Protein AF-A0A4R4KD15-F1 (afdb_monomer_lite)

Organism: NCBI:txid2070510

Structure (mmCIF, N/CA/C/O backbone):
data_AF-A0A4R4KD15-F1
#
_entry.id   AF-A0A4R4KD15-F1
#
loop_
_atom_site.group_PDB
_atom_site.id
_atom_site.type_symbol
_atom_site.label_atom_id
_atom_site.label_alt_id
_atom_site.label_comp_id
_atom_site.label_asym_id
_atom_site.label_entity_id
_atom_site.label_seq_id
_atom_site.pdbx_PDB_ins_code
_atom_site.Cartn_x
_atom_site.Cartn_y
_atom_site.Cartn_z
_atom_site.occupancy
_atom_site.B_iso_or_equiv
_atom_site.auth_seq_id
_atom_site.auth_comp_id
_atom_site.auth_asym_id
_atom_site.auth_atom_id
_atom_site.pdbx_PDB_model_num
ATOM 1 N N . MET A 1 1 ? -19.374 -1.678 35.292 1.00 61.84 1 MET A N 1
ATOM 2 C CA . MET A 1 1 ? -19.022 -2.622 36.380 1.00 61.84 1 MET A CA 1
ATOM 3 C C . MET A 1 1 ? -19.236 -4.006 35.803 1.00 61.84 1 MET A C 1
ATOM 5 O O . MET A 1 1 ? -20.326 -4.239 35.297 1.00 61.84 1 MET A O 1
ATOM 9 N N . ASP A 1 2 ? -18.205 -4.845 35.737 1.00 75.88 2 ASP A N 1
ATOM 10 C CA . ASP A 1 2 ? -18.347 -6.199 35.185 1.00 75.88 2 ASP A CA 1
ATOM 11 C C . ASP A 1 2 ? -19.051 -7.142 36.181 1.00 75.88 2 ASP A C 1
ATOM 13 O O . ASP A 1 2 ? -19.274 -6.783 37.342 1.00 75.88 2 ASP A O 1
ATOM 17 N N . ILE A 1 3 ? -19.437 -8.339 35.724 1.00 77.75 3 ILE A N 1
ATOM 18 C CA . ILE A 1 3 ? -20.149 -9.330 36.550 1.00 77.75 3 ILE A CA 1
ATOM 19 C C . ILE A 1 3 ? -19.329 -9.703 37.799 1.00 77.75 3 ILE A C 1
ATOM 21 O O . ILE A 1 3 ? -19.894 -9.827 38.881 1.00 77.75 3 ILE A O 1
ATOM 25 N N . SER A 1 4 ? -17.999 -9.788 37.680 1.00 79.94 4 SER A N 1
ATOM 26 C CA . SER A 1 4 ? -17.086 -10.104 38.790 1.00 79.94 4 SER A CA 1
ATOM 27 C C . SER A 1 4 ? -17.098 -9.027 39.884 1.00 79.94 4 SER A C 1
ATOM 29 O O . SER A 1 4 ? -17.210 -9.322 41.076 1.00 79.94 4 SER A O 1
ATOM 31 N N . ALA A 1 5 ? -17.055 -7.753 39.495 1.00 84.12 5 ALA A N 1
ATOM 32 C CA . ALA A 1 5 ? -17.139 -6.622 40.406 1.00 84.12 5 ALA A CA 1
ATOM 33 C C . ALA A 1 5 ? -18.526 -6.513 41.057 1.00 84.12 5 ALA A C 1
ATOM 35 O O . ALA A 1 5 ? -18.615 -6.159 42.236 1.00 84.12 5 ALA A O 1
ATOM 36 N N . ILE A 1 6 ? -19.596 -6.851 40.325 1.00 85.69 6 ILE A N 1
ATOM 37 C CA . ILE A 1 6 ? -20.951 -6.949 40.883 1.00 85.69 6 ILE A CA 1
ATOM 38 C C . ILE A 1 6 ? -21.014 -8.068 41.931 1.00 85.69 6 ILE A C 1
ATOM 40 O O . ILE A 1 6 ? -21.470 -7.817 43.044 1.00 85.69 6 ILE A O 1
ATOM 44 N N . ASP A 1 7 ? -20.482 -9.254 41.634 1.00 87.06 7 ASP A N 1
ATOM 45 C CA . ASP A 1 7 ? -20.463 -10.396 42.557 1.00 87.06 7 ASP A CA 1
ATOM 46 C C . ASP A 1 7 ? -19.663 -10.109 43.827 1.00 87.06 7 ASP A C 1
ATOM 48 O O . ASP A 1 7 ? -20.121 -10.384 44.942 1.00 87.06 7 ASP A O 1
ATOM 52 N N . LYS A 1 8 ? -18.501 -9.465 43.684 1.00 91.69 8 LYS A N 1
ATOM 53 C CA . LYS A 1 8 ? -17.707 -9.007 44.826 1.00 91.69 8 LYS A CA 1
ATOM 54 C C . LYS A 1 8 ? -18.501 -8.034 45.699 1.00 91.69 8 LYS A C 1
ATOM 56 O O . LYS A 1 8 ? -18.527 -8.179 46.921 1.00 91.69 8 LYS A O 1
ATOM 61 N N . LYS A 1 9 ? -19.191 -7.069 45.087 1.00 91.19 9 LYS A N 1
ATOM 62 C CA . LYS A 1 9 ? -19.973 -6.062 45.813 1.00 91.19 9 LYS A CA 1
ATOM 63 C C . LYS A 1 9 ? -21.214 -6.658 46.483 1.00 91.19 9 LYS A C 1
ATOM 65 O O . LYS A 1 9 ? -21.513 -6.294 47.620 1.00 91.19 9 LYS A O 1
ATOM 70 N N . ILE A 1 10 ? -21.891 -7.611 45.838 1.00 90.69 10 ILE A N 1
ATOM 71 C CA . ILE A 1 10 ? -22.988 -8.386 46.438 1.00 90.69 10 ILE A CA 1
ATOM 72 C C . ILE A 1 10 ? -22.478 -9.165 47.657 1.00 90.69 10 ILE A C 1
ATOM 74 O O . ILE A 1 10 ? -23.096 -9.093 48.719 1.00 90.69 10 ILE A O 1
ATOM 78 N N . SER A 1 11 ? -21.331 -9.844 47.556 1.00 91.31 11 SER A N 1
ATOM 79 C CA . SER A 1 11 ? -20.705 -10.571 48.673 1.00 91.31 11 SER A CA 1
ATOM 80 C C . SER A 1 11 ? -20.374 -9.653 49.860 1.00 91.31 11 SER A C 1
ATOM 82 O O . SER A 1 11 ? -20.737 -9.941 51.007 1.00 91.31 11 SER A O 1
ATOM 84 N N . GLU A 1 12 ? -19.769 -8.492 49.597 1.00 92.31 12 GLU A N 1
ATOM 85 C CA . GLU A 1 12 ? -19.457 -7.490 50.623 1.00 92.31 12 GLU A CA 1
ATOM 86 C C . GLU A 1 12 ? -20.720 -6.964 51.324 1.00 92.31 12 GLU A C 1
ATOM 88 O O . GLU A 1 12 ? -20.765 -6.876 52.556 1.00 92.31 12 GLU A O 1
ATOM 93 N N . LEU A 1 13 ? -21.765 -6.631 50.561 1.00 90.81 13 LEU A N 1
ATOM 94 C CA . LEU A 1 13 ? -23.037 -6.150 51.103 1.00 90.81 13 LEU A CA 1
ATOM 95 C C . LEU A 1 13 ? -23.789 -7.247 51.864 1.00 90.81 13 LEU A C 1
ATOM 97 O O . LEU A 1 13 ? -24.356 -6.967 52.917 1.00 90.81 13 LEU A O 1
ATOM 101 N N . THR A 1 14 ? -23.727 -8.495 51.400 1.00 89.88 14 THR A N 1
ATOM 102 C CA . THR A 1 14 ? -24.317 -9.661 52.080 1.00 89.88 14 THR A CA 1
ATOM 103 C C . THR A 1 14 ? -23.624 -9.917 53.417 1.00 89.88 14 THR A C 1
ATOM 105 O O . THR A 1 14 ? -24.277 -10.142 54.438 1.00 89.88 14 THR A O 1
ATOM 108 N N . THR A 1 15 ? -22.295 -9.792 53.453 1.00 90.62 15 THR A N 1
ATOM 109 C CA . THR A 1 15 ? -21.506 -9.888 54.689 1.00 90.62 15 THR A CA 1
ATOM 110 C C . THR A 1 15 ? -21.893 -8.779 55.667 1.00 90.62 15 THR A C 1
ATOM 112 O O . THR A 1 15 ? -22.138 -9.042 56.846 1.00 90.62 15 THR A O 1
ATOM 115 N N . LYS A 1 16 ? -22.035 -7.538 55.180 1.00 88.31 16 LYS A N 1
ATOM 116 C CA . LYS A 1 16 ? -22.504 -6.407 55.995 1.00 88.31 16 LYS A CA 1
ATOM 117 C C . LYS A 1 16 ? -23.931 -6.615 56.499 1.00 88.31 16 LYS A C 1
ATOM 119 O O . LYS A 1 16 ? -24.169 -6.344 57.672 1.00 88.31 16 LYS A O 1
ATOM 124 N N . LEU A 1 17 ? -24.840 -7.144 55.677 1.00 88.50 17 LEU A N 1
ATOM 125 C CA . LEU A 1 17 ? -26.241 -7.440 56.012 1.00 88.50 17 LEU A CA 1
ATOM 126 C C . LEU A 1 17 ? -26.399 -8.544 57.075 1.00 88.50 17 LEU A C 1
ATOM 128 O O . LEU A 1 17 ? -27.363 -8.531 57.848 1.00 88.50 17 LEU A O 1
ATOM 132 N N . ASN A 1 18 ? -25.433 -9.458 57.153 1.00 85.12 18 ASN A N 1
ATOM 133 C CA . ASN A 1 18 ? -25.409 -10.543 58.136 1.00 85.12 18 ASN A CA 1
ATOM 134 C C . ASN A 1 18 ? -24.534 -10.239 59.362 1.00 85.12 18 ASN A C 1
ATOM 136 O O . ASN A 1 18 ? -24.532 -11.003 60.330 1.00 85.12 18 ASN A O 1
ATOM 140 N N . SER A 1 19 ? -23.814 -9.114 59.358 1.00 84.75 19 SER A N 1
ATOM 141 C CA . SER A 1 19 ? -22.953 -8.715 60.468 1.00 84.75 19 SER A CA 1
ATOM 142 C C . SER A 1 19 ? -23.754 -8.361 61.728 1.00 84.75 19 SER A C 1
ATOM 144 O O . SER A 1 19 ? -24.897 -7.894 61.683 1.00 84.75 19 SER A O 1
ATOM 146 N N . LYS A 1 20 ? -23.147 -8.579 62.896 1.00 81.12 20 LYS A N 1
ATOM 147 C CA . LYS A 1 20 ? -23.683 -8.100 64.175 1.00 81.12 20 LYS A CA 1
ATOM 148 C C . LYS A 1 20 ? -22.945 -6.829 64.576 1.00 81.12 20 LYS A C 1
ATOM 150 O O . LYS A 1 20 ? -21.727 -6.757 64.456 1.00 81.12 20 LYS A O 1
ATOM 155 N N . VAL A 1 21 ? -23.685 -5.850 65.083 1.00 79.50 21 VAL A N 1
ATOM 156 C CA . VAL A 1 21 ? -23.146 -4.558 65.514 1.00 79.50 21 VAL A CA 1
ATOM 157 C C . VAL A 1 21 ? -23.153 -4.502 67.041 1.00 79.50 21 VAL A C 1
ATOM 159 O O . VAL A 1 21 ? -24.170 -4.859 67.652 1.00 79.50 21 VAL A O 1
ATOM 162 N N . PRO A 1 22 ? -22.060 -4.064 67.683 1.00 72.62 22 PRO A N 1
ATOM 163 C CA . PRO A 1 22 ? -22.043 -3.848 69.121 1.00 72.62 22 PRO A CA 1
ATOM 164 C C . PRO A 1 22 ? -23.096 -2.803 69.513 1.00 72.62 22 PRO A C 1
ATOM 166 O O . PRO A 1 22 ? -23.126 -1.690 68.996 1.00 72.62 22 PRO A O 1
ATOM 169 N N . LYS A 1 23 ? -23.985 -3.174 70.435 1.00 72.69 23 LYS A N 1
ATOM 170 C CA . LYS A 1 23 ? -24.963 -2.287 71.068 1.00 72.69 23 LYS A CA 1
ATOM 171 C C . LYS A 1 23 ? -24.638 -2.191 72.550 1.00 72.69 23 LYS A C 1
ATOM 173 O O . LYS A 1 23 ? -24.575 -3.212 73.238 1.00 72.69 23 LYS A O 1
ATOM 178 N N . MET A 1 24 ? -24.466 -0.972 73.049 1.00 66.62 24 MET A N 1
ATOM 179 C CA . MET A 1 24 ? -24.374 -0.730 74.486 1.00 66.62 24 MET A CA 1
ATOM 180 C C . MET A 1 24 ? -25.756 -0.877 75.126 1.00 66.62 24 MET A C 1
ATOM 182 O O . MET A 1 24 ? -26.726 -0.246 74.706 1.00 66.62 24 MET A O 1
ATOM 186 N N . LYS A 1 25 ? -25.849 -1.723 76.153 1.00 64.75 25 LYS A N 1
ATOM 187 C CA . LYS A 1 25 ? -27.007 -1.806 77.048 1.00 64.75 25 LYS A CA 1
ATOM 188 C C . LYS A 1 25 ? -26.498 -1.944 78.475 1.00 64.75 25 LYS A C 1
ATOM 190 O O . LYS A 1 25 ? -25.885 -2.965 78.770 1.00 64.75 25 LYS A O 1
ATOM 195 N N . LYS A 1 26 ? -26.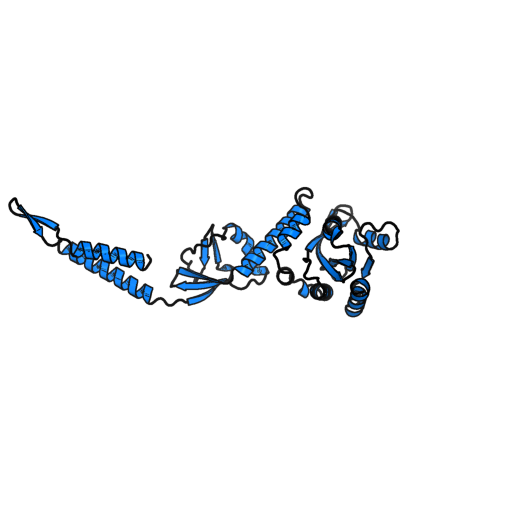816 -0.971 79.342 1.00 59.12 26 LYS A N 1
ATOM 196 C CA . LYS A 1 26 ? -26.545 -1.014 80.794 1.00 59.12 26 LYS A CA 1
ATOM 197 C C . LYS A 1 26 ? -25.129 -1.542 81.093 1.00 59.12 26 LYS A C 1
ATOM 199 O O . LYS A 1 26 ? -24.975 -2.653 81.593 1.00 59.12 26 LYS A O 1
ATOM 204 N N . ASP A 1 27 ? -24.123 -0.797 80.638 1.00 66.44 27 ASP A N 1
ATOM 205 C CA . ASP A 1 27 ? -22.693 -1.044 80.894 1.00 66.44 27 ASP A CA 1
ATOM 206 C C . ASP A 1 27 ? -22.103 -2.354 80.339 1.00 66.44 27 ASP A C 1
ATOM 208 O O . ASP A 1 27 ? -20.975 -2.724 80.657 1.00 66.44 27 ASP A O 1
ATOM 212 N N . LYS A 1 28 ? -22.824 -3.056 79.450 1.00 62.12 28 LYS A N 1
ATOM 213 C CA . LYS A 1 28 ? -22.316 -4.225 78.712 1.00 62.12 28 LYS A CA 1
ATOM 214 C C . LYS A 1 28 ? -22.511 -4.059 77.204 1.00 62.12 28 LYS A C 1
ATOM 216 O O . LYS A 1 28 ? -23.587 -3.677 76.734 1.00 62.12 28 LYS A O 1
ATOM 221 N N . VAL A 1 29 ? -21.476 -4.391 76.429 1.00 71.25 29 VAL A N 1
ATOM 222 C CA . VAL A 1 29 ? -21.555 -4.467 74.963 1.00 71.25 29 VAL A CA 1
ATOM 223 C C . VAL A 1 29 ? -22.188 -5.803 74.582 1.00 71.25 29 VAL A C 1
ATOM 225 O O . VAL A 1 29 ? -21.653 -6.865 74.891 1.00 71.25 29 VAL A O 1
ATOM 228 N N . LYS A 1 30 ? -23.342 -5.766 73.910 1.00 73.75 30 LYS A N 1
ATOM 229 C CA . LYS A 1 30 ? -23.970 -6.954 73.319 1.00 73.75 30 LYS A CA 1
ATOM 230 C C . LYS A 1 30 ? -23.977 -6.837 71.805 1.00 73.75 30 LYS A C 1
ATOM 232 O O . LYS A 1 30 ? -24.359 -5.806 71.261 1.00 73.75 30 LYS A O 1
ATOM 237 N N . MET A 1 31 ? -23.621 -7.917 71.122 1.00 76.00 31 MET A N 1
ATOM 238 C CA . MET A 1 31 ? -23.712 -7.994 69.665 1.00 76.00 31 MET A CA 1
ATOM 239 C C . MET A 1 31 ? -25.183 -8.090 69.252 1.00 76.00 31 MET A C 1
ATOM 241 O O . MET A 1 31 ? -25.831 -9.119 69.441 1.00 76.00 31 MET A O 1
ATOM 245 N N . GLY A 1 32 ? -25.726 -6.991 68.735 1.00 74.12 32 GLY A N 1
ATOM 246 C CA . GLY A 1 32 ? -27.097 -6.894 68.251 1.00 74.12 32 GLY A CA 1
ATOM 247 C C . GLY A 1 32 ? -27.166 -6.932 66.729 1.00 74.12 32 GLY A C 1
ATOM 248 O O . GLY A 1 32 ? -26.172 -6.749 66.035 1.00 74.12 32 GLY A O 1
ATOM 249 N N . SER A 1 33 ? -28.363 -7.135 66.187 1.00 77.12 33 SER A N 1
ATOM 250 C CA . SER A 1 33 ? -28.581 -6.974 64.750 1.00 77.12 33 SER A CA 1
ATOM 251 C C . SER A 1 33 ? -28.333 -5.526 64.317 1.00 77.12 33 SER A C 1
ATOM 253 O O . SER A 1 33 ? -28.645 -4.585 65.060 1.00 77.12 33 SER A O 1
ATOM 255 N N . ILE A 1 34 ? -27.841 -5.355 63.093 1.00 84.69 34 ILE A N 1
ATOM 256 C CA . ILE A 1 34 ? -27.765 -4.058 62.403 1.00 84.69 34 ILE A CA 1
ATOM 257 C C . ILE A 1 34 ? -29.117 -3.319 62.453 1.00 84.69 34 ILE A C 1
ATOM 259 O O . ILE A 1 34 ? -30.172 -3.970 62.486 1.00 84.69 34 ILE A O 1
ATOM 263 N N . PRO A 1 35 ? -29.105 -1.973 62.465 1.00 84.88 35 PRO A N 1
ATOM 264 C CA . PRO A 1 35 ? -30.305 -1.150 62.373 1.00 84.88 35 PRO A CA 1
ATOM 265 C C . PRO A 1 35 ? -31.189 -1.506 61.173 1.00 84.88 35 PRO A C 1
ATOM 267 O O . PRO A 1 35 ? -30.698 -1.824 60.091 1.00 84.88 35 PRO A O 1
ATOM 270 N N . VAL A 1 36 ? -32.507 -1.405 61.362 1.00 83.69 36 VAL A N 1
ATOM 271 C CA . VAL A 1 36 ? -33.519 -1.786 60.359 1.00 83.69 36 VAL A CA 1
ATOM 272 C C . VAL A 1 36 ? -33.359 -1.005 59.051 1.00 83.69 36 VAL A C 1
ATOM 274 O O . VAL A 1 36 ? -33.459 -1.593 57.980 1.00 83.69 36 VAL A O 1
ATOM 277 N N . HIS A 1 37 ? -33.037 0.291 59.122 1.00 84.00 37 HIS A N 1
ATOM 278 C CA . HIS A 1 37 ? -32.822 1.122 57.933 1.00 84.00 37 HIS A CA 1
ATOM 279 C C . HIS A 1 37 ? -31.600 0.675 57.112 1.00 84.00 37 HIS A C 1
ATOM 281 O O . HIS A 1 37 ? -31.673 0.647 55.889 1.00 84.00 37 HIS A O 1
ATOM 287 N N . LEU A 1 38 ? -30.509 0.247 57.765 1.00 86.06 38 LEU A N 1
ATOM 288 C CA . LEU A 1 38 ? -29.328 -0.294 57.079 1.00 86.06 38 LEU A CA 1
ATOM 289 C C . LEU A 1 38 ? -29.600 -1.674 56.482 1.00 86.06 38 LEU A C 1
ATOM 291 O O . LEU A 1 38 ? -29.145 -1.955 55.380 1.00 86.06 38 LEU A O 1
ATOM 295 N N . LYS A 1 39 ? -30.380 -2.520 57.171 1.00 86.62 39 LYS A N 1
ATOM 296 C CA . LYS A 1 39 ? -30.845 -3.792 56.597 1.00 86.62 39 LYS A CA 1
ATOM 297 C C . LYS A 1 39 ? -31.649 -3.571 55.319 1.00 86.62 39 LYS A C 1
ATOM 299 O O . LYS A 1 39 ? -31.393 -4.246 54.329 1.00 86.62 39 LYS A O 1
ATOM 304 N N . LYS A 1 40 ? -32.593 -2.624 55.350 1.00 89.38 40 LYS A N 1
ATOM 305 C CA . LYS A 1 40 ? -33.408 -2.257 54.188 1.00 89.38 40 LYS A CA 1
ATOM 306 C C . LYS A 1 40 ? -32.531 -1.741 53.043 1.00 89.38 40 LYS A C 1
ATOM 308 O O . LYS A 1 40 ? -32.624 -2.271 51.945 1.00 89.38 40 LYS A O 1
ATOM 313 N N . TYR A 1 41 ? -31.618 -0.813 53.332 1.00 92.12 41 TYR A N 1
ATOM 314 C CA . TYR A 1 41 ? -30.671 -0.280 52.349 1.00 92.12 41 TYR A CA 1
ATOM 315 C C . TYR A 1 41 ? -29.814 -1.373 51.691 1.00 92.12 41 TYR A C 1
ATOM 317 O O . TYR A 1 41 ? -29.745 -1.447 50.469 1.00 92.12 41 TYR A O 1
ATOM 325 N N . TYR A 1 42 ? -29.182 -2.254 52.478 1.00 89.88 42 TYR A N 1
ATOM 326 C CA . TYR A 1 42 ? -28.344 -3.319 51.919 1.00 89.88 42 TYR A CA 1
ATOM 327 C C . TYR A 1 42 ? -29.152 -4.316 51.083 1.00 89.88 42 TYR A C 1
ATOM 329 O O . TYR A 1 42 ? -28.673 -4.736 50.036 1.00 89.88 42 TYR A O 1
ATOM 337 N N . ALA A 1 43 ? -30.369 -4.670 51.508 1.00 88.75 43 ALA A N 1
ATOM 338 C CA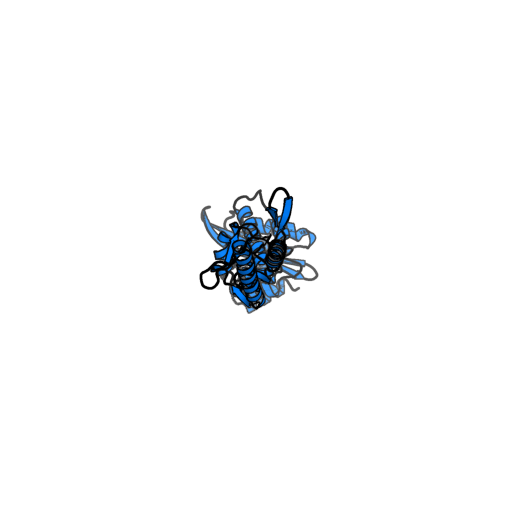 . ALA A 1 43 ? -31.240 -5.560 50.743 1.00 88.75 43 ALA A CA 1
ATOM 339 C C . ALA A 1 43 ? -31.686 -4.936 49.408 1.00 88.75 43 ALA A C 1
ATOM 341 O O . ALA A 1 43 ? -31.650 -5.606 48.379 1.00 88.75 43 ALA A O 1
ATOM 342 N N . GLU A 1 44 ? -32.057 -3.652 49.407 1.00 92.19 44 GLU A N 1
ATOM 343 C CA . GLU A 1 44 ? -32.436 -2.919 48.192 1.00 92.19 44 GLU A CA 1
ATOM 344 C C . GLU A 1 44 ? -31.257 -2.783 47.216 1.00 92.19 44 GLU A C 1
ATOM 346 O O . GLU A 1 44 ? -31.419 -2.999 46.014 1.00 92.19 44 GLU A O 1
ATOM 351 N N . GLU A 1 45 ? -30.056 -2.490 47.722 1.00 92.50 45 GLU A N 1
ATOM 352 C CA . GLU A 1 45 ? -28.858 -2.362 46.887 1.00 92.50 45 GLU A CA 1
ATOM 353 C C . GLU A 1 45 ? -28.407 -3.718 46.314 1.00 92.50 45 GLU A C 1
ATOM 355 O O . GLU A 1 45 ? -28.021 -3.785 45.147 1.00 92.50 45 GLU A O 1
ATOM 360 N N . ILE A 1 46 ? -28.511 -4.814 47.081 1.00 90.75 46 ILE A N 1
ATOM 361 C CA . ILE A 1 46 ? -28.264 -6.176 46.572 1.00 90.75 46 ILE A CA 1
ATOM 362 C C . ILE A 1 46 ? -29.259 -6.516 45.459 1.00 90.75 46 ILE A C 1
ATOM 364 O O . ILE A 1 46 ? -28.829 -6.909 44.379 1.00 90.75 46 ILE A O 1
ATOM 368 N N . ALA A 1 47 ? -30.562 -6.294 45.663 1.00 90.62 47 ALA A N 1
ATOM 369 C CA . ALA A 1 47 ? -31.581 -6.580 44.648 1.00 90.62 47 ALA A CA 1
ATOM 370 C C . ALA A 1 47 ? -31.363 -5.771 43.354 1.00 90.62 47 ALA A C 1
ATOM 372 O O . ALA A 1 47 ? -31.562 -6.273 42.245 1.00 90.62 47 ALA A O 1
ATOM 373 N N . LYS A 1 48 ? -30.909 -4.517 43.474 1.00 92.06 48 LYS A N 1
ATOM 374 C CA . LYS A 1 48 ? -30.535 -3.677 42.328 1.00 92.06 48 LYS A CA 1
ATOM 375 C C . LYS A 1 48 ? -29.331 -4.247 41.571 1.00 92.06 48 LYS A C 1
ATOM 377 O O . LYS A 1 48 ? -29.361 -4.295 40.341 1.00 92.06 48 LYS A O 1
ATOM 382 N N . LEU A 1 49 ? -28.299 -4.689 42.291 1.00 90.56 49 LEU A N 1
ATOM 383 C CA . LEU A 1 49 ? -27.105 -5.313 41.714 1.00 90.56 49 LEU A CA 1
ATOM 384 C C . LEU A 1 49 ? -27.415 -6.671 41.069 1.00 90.56 49 LEU A C 1
ATOM 386 O O . LEU A 1 49 ? -26.913 -6.943 39.983 1.00 90.56 49 LEU A O 1
ATOM 390 N N . GLU A 1 50 ? -28.279 -7.490 41.672 1.00 88.88 50 GLU A N 1
ATOM 391 C CA . GLU A 1 50 ? -28.749 -8.756 41.094 1.00 88.88 50 GLU A CA 1
ATOM 392 C C . GLU A 1 50 ? -29.531 -8.522 39.801 1.00 88.88 50 GLU A C 1
ATOM 394 O O . GLU A 1 50 ? -29.236 -9.148 38.787 1.00 88.88 50 GLU A O 1
ATOM 399 N N . LYS A 1 51 ? -30.451 -7.549 39.783 1.00 87.62 51 LYS A N 1
ATOM 400 C CA . LYS A 1 51 ? -31.176 -7.173 38.561 1.00 87.62 51 LYS A CA 1
ATOM 401 C C . LYS A 1 51 ? -30.225 -6.696 37.459 1.00 87.62 51 LYS A C 1
ATOM 403 O O . LYS A 1 51 ? -30.407 -7.040 36.292 1.00 87.62 51 LYS A O 1
ATOM 408 N N . GLN A 1 52 ? -29.197 -5.930 37.824 1.00 84.00 52 GLN A N 1
ATOM 409 C CA . GLN A 1 52 ? -28.156 -5.496 36.895 1.00 84.00 52 GLN A CA 1
ATOM 410 C C . GLN A 1 52 ? -27.316 -6.679 36.385 1.00 84.00 52 GLN A C 1
ATOM 412 O O . GLN A 1 52 ? -27.011 -6.731 35.197 1.00 84.00 52 GLN A O 1
ATOM 417 N N . LYS A 1 53 ? -26.988 -7.648 37.248 1.00 83.69 53 LYS A N 1
ATOM 418 C CA . LYS A 1 53 ? -26.293 -8.886 36.873 1.00 83.69 53 LYS A CA 1
ATOM 419 C C . LYS A 1 53 ? -27.118 -9.712 35.889 1.00 83.69 53 LYS A C 1
ATOM 421 O O . LYS A 1 53 ? -26.590 -10.079 34.847 1.00 83.69 53 LYS A O 1
ATOM 426 N N . THR A 1 54 ? -28.398 -9.951 36.174 1.00 82.31 54 THR A N 1
ATOM 427 C CA . THR A 1 54 ? -29.297 -10.699 35.282 1.00 82.31 54 THR A CA 1
ATOM 428 C C . THR A 1 54 ? -29.423 -10.018 33.922 1.00 82.31 54 THR A C 1
ATOM 430 O O . THR A 1 54 ? -29.329 -10.691 32.903 1.00 82.31 54 THR A O 1
ATOM 433 N N . TYR A 1 55 ? -29.553 -8.687 33.892 1.00 80.19 55 TYR A N 1
ATOM 434 C CA . TYR A 1 55 ? -29.559 -7.924 32.642 1.00 80.19 55 TYR A CA 1
ATOM 435 C C . TYR A 1 55 ? -28.263 -8.124 31.842 1.00 80.19 55 TYR A C 1
ATOM 437 O O . TYR A 1 55 ? -28.320 -8.449 30.661 1.00 80.19 55 TYR A O 1
ATOM 445 N N . LEU A 1 56 ? -27.097 -8.000 32.486 1.00 73.00 56 LEU A N 1
ATOM 446 C CA . LEU A 1 56 ? -25.803 -8.214 31.829 1.00 73.00 56 LEU A CA 1
ATOM 447 C C . LEU A 1 56 ? -25.620 -9.658 31.342 1.00 73.00 56 LEU A C 1
ATOM 449 O O . LEU A 1 56 ? -25.012 -9.865 30.301 1.00 73.00 56 LEU A O 1
ATOM 453 N N . GLN A 1 57 ? -26.149 -10.641 32.073 1.00 74.25 57 GLN A N 1
ATOM 454 C CA . GLN A 1 57 ? -26.133 -12.054 31.682 1.00 74.25 57 GLN A CA 1
ATOM 455 C C . GLN A 1 57 ? -27.096 -12.367 30.531 1.00 74.25 57 GLN A C 1
ATOM 457 O O . GLN A 1 57 ? -26.876 -13.336 29.816 1.00 74.25 57 GLN A O 1
ATOM 462 N N . SER A 1 58 ? -28.150 -11.565 30.357 1.00 74.19 58 SER A N 1
ATOM 463 C CA . SER A 1 58 ? -29.084 -11.677 29.231 1.00 74.19 58 SER A CA 1
ATOM 464 C C . SER A 1 58 ? -28.639 -10.928 27.974 1.00 74.19 58 SER A C 1
ATOM 466 O O . SER A 1 58 ? -29.327 -11.008 26.961 1.00 74.19 58 SER A O 1
ATOM 468 N N . LEU A 1 59 ? -27.536 -10.171 28.027 1.00 76.44 59 LEU A N 1
ATOM 469 C CA . LEU A 1 59 ? -26.997 -9.528 26.833 1.00 76.44 59 LEU A CA 1
ATOM 470 C C . LEU A 1 59 ? -26.396 -10.602 25.927 1.00 76.44 59 LEU A C 1
ATOM 472 O O . LEU A 1 59 ? -25.389 -11.217 26.271 1.00 76.44 59 LEU A O 1
ATOM 476 N N . GLU A 1 60 ? -27.017 -10.804 24.772 1.00 78.88 60 GLU A N 1
ATOM 477 C CA . GLU A 1 60 ? -26.446 -11.613 23.703 1.00 78.88 60 GLU A CA 1
ATOM 478 C C . GLU A 1 60 ? -25.298 -10.855 23.033 1.00 78.88 60 GLU A C 1
ATOM 480 O O . GLU A 1 60 ? -25.323 -9.626 22.904 1.00 78.88 60 GLU A O 1
ATOM 485 N N . GLU A 1 61 ? -24.271 -11.599 22.631 1.00 85.38 61 GLU A N 1
ATOM 486 C CA . GLU A 1 61 ? -23.187 -11.044 21.837 1.00 85.38 61 GLU A CA 1
ATOM 487 C C . GLU A 1 61 ? -23.701 -10.772 20.422 1.00 85.38 61 GLU A C 1
ATOM 489 O O . GLU A 1 61 ? -24.178 -11.670 19.729 1.00 85.38 61 GLU A O 1
ATOM 494 N N . VAL A 1 62 ? -23.629 -9.511 20.007 1.00 87.75 62 VAL A N 1
ATOM 495 C CA . VAL A 1 62 ? -24.065 -9.076 18.681 1.00 87.75 62 VAL A CA 1
ATOM 496 C C . VAL A 1 62 ? -22.835 -8.830 17.825 1.00 87.75 62 VAL A C 1
ATOM 498 O O . VAL A 1 62 ? -21.984 -8.010 18.172 1.00 87.75 62 VAL A O 1
ATOM 501 N N . HIS A 1 63 ? -22.766 -9.511 16.686 1.00 90.31 63 HIS A N 1
ATOM 502 C CA . HIS A 1 63 ? -21.761 -9.254 15.661 1.00 90.31 63 HIS A CA 1
ATOM 503 C C . HIS A 1 63 ? -22.287 -8.205 14.684 1.00 90.31 63 HIS A C 1
ATOM 505 O O . HIS A 1 63 ? -23.385 -8.342 14.144 1.00 90.31 63 HIS A O 1
ATOM 511 N N . THR A 1 64 ? -21.509 -7.152 14.457 1.00 91.12 64 THR A N 1
ATOM 512 C CA . THR A 1 64 ? -21.865 -6.083 13.522 1.00 91.12 64 THR A CA 1
ATOM 513 C C . THR A 1 64 ? -20.628 -5.544 12.819 1.00 91.12 64 THR A C 1
ATOM 515 O O . THR A 1 64 ? -19.506 -5.658 13.305 1.00 91.12 64 THR A O 1
ATOM 518 N N . THR A 1 65 ? -20.843 -4.912 11.674 1.00 92.94 65 THR A N 1
ATOM 519 C CA . THR A 1 65 ? -19.813 -4.190 10.930 1.00 92.94 65 THR A CA 1
ATOM 520 C C . THR A 1 65 ? -19.981 -2.688 11.129 1.00 92.94 65 THR A C 1
ATOM 522 O O . THR A 1 65 ? -21.104 -2.184 11.077 1.00 92.94 65 THR A O 1
ATOM 525 N N . ILE A 1 66 ? -18.882 -1.967 11.337 1.00 92.12 66 ILE A N 1
ATOM 526 C CA . ILE A 1 66 ? -18.857 -0.525 11.587 1.00 92.12 66 ILE A CA 1
ATOM 527 C C . ILE A 1 66 ? -18.064 0.162 10.481 1.00 92.12 66 ILE A C 1
ATOM 529 O O . ILE A 1 66 ? -16.892 -0.133 10.259 1.00 92.12 66 ILE A O 1
ATOM 533 N N . ASP A 1 67 ? -18.696 1.114 9.801 1.00 91.25 67 ASP A N 1
ATOM 534 C CA . ASP A 1 67 ? -18.009 1.959 8.826 1.00 91.25 67 ASP A CA 1
ATOM 535 C C . ASP A 1 67 ? -16.893 2.787 9.490 1.00 91.25 67 ASP A C 1
ATOM 537 O O . ASP A 1 67 ? -17.058 3.290 10.605 1.00 91.25 67 ASP A O 1
ATOM 541 N N . TRP A 1 68 ? -15.769 2.982 8.796 1.00 91.44 68 TRP A N 1
ATOM 542 C CA . TRP A 1 68 ? -14.609 3.713 9.320 1.00 91.44 68 TRP A CA 1
ATOM 543 C C . TRP A 1 68 ? -14.910 5.165 9.722 1.00 91.44 68 TRP A C 1
ATOM 545 O O . TRP A 1 68 ? -14.217 5.715 10.582 1.00 91.44 68 TRP A O 1
ATOM 555 N N . SER A 1 69 ? -15.955 5.787 9.166 1.00 91.25 69 SER A N 1
ATOM 556 C CA . SER A 1 69 ? -16.448 7.104 9.600 1.00 91.25 69 SER A CA 1
ATOM 557 C C . SER A 1 69 ? -16.987 7.102 11.036 1.00 91.25 69 SER A C 1
ATOM 559 O O . SER A 1 69 ? -16.873 8.110 11.734 1.00 91.25 69 SER A O 1
ATOM 561 N N . ASN A 1 70 ? -17.494 5.957 11.501 1.00 93.94 70 ASN A N 1
ATOM 562 C CA . ASN A 1 70 ? -18.060 5.745 12.833 1.00 93.94 70 ASN A CA 1
ATOM 563 C C . ASN A 1 70 ? -17.056 5.152 13.831 1.00 93.94 70 ASN A C 1
ATOM 565 O O . ASN A 1 70 ? -17.397 4.927 14.991 1.00 93.94 70 ASN A O 1
ATOM 569 N N . VAL A 1 71 ? -15.819 4.901 13.412 1.00 94.25 71 VAL A N 1
ATOM 570 C CA . VAL A 1 71 ? -14.727 4.467 14.290 1.00 94.25 71 VAL A CA 1
ATOM 571 C C . VAL A 1 71 ? -14.038 5.696 14.869 1.00 94.25 71 VAL A C 1
ATOM 573 O O . VAL A 1 71 ? -13.847 6.667 14.157 1.00 94.25 71 VAL A O 1
ATOM 576 N N . LYS A 1 72 ? -13.622 5.690 16.134 1.00 95.62 72 LYS A N 1
ATOM 577 C CA . LYS A 1 72 ? -12.793 6.737 16.745 1.00 95.62 72 LYS A CA 1
ATOM 578 C C . LYS A 1 72 ? -11.518 6.120 17.299 1.00 95.62 72 LYS A C 1
ATOM 580 O O . LYS A 1 72 ? -11.582 5.295 18.209 1.00 95.62 72 LYS A O 1
ATOM 585 N N . PHE A 1 73 ? -10.376 6.558 16.782 1.00 95.19 73 PHE A N 1
ATOM 586 C CA . PHE A 1 73 ? -9.060 6.173 17.270 1.00 95.19 73 PHE A CA 1
ATOM 587 C C . PHE A 1 73 ? -8.590 7.119 18.378 1.00 95.19 73 PHE A C 1
ATOM 589 O O . PHE A 1 73 ? -8.565 8.344 18.231 1.00 95.19 73 PHE A O 1
ATOM 596 N N . GLU A 1 74 ? -8.188 6.527 19.496 1.00 95.62 74 GLU A N 1
ATOM 597 C CA . GLU A 1 74 ? -7.547 7.176 20.635 1.00 95.62 74 GLU A CA 1
ATOM 598 C C . GLU A 1 74 ? -6.223 6.446 20.916 1.00 95.62 74 GLU A C 1
ATOM 600 O O . GLU A 1 74 ? -6.005 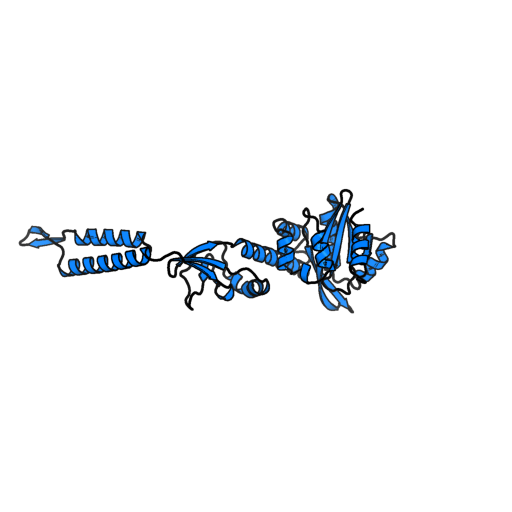5.319 20.470 1.00 95.62 74 GLU A O 1
ATOM 605 N N . ASN A 1 75 ? -5.294 7.065 21.644 1.00 95.69 75 ASN A N 1
ATOM 606 C CA . ASN A 1 75 ? -4.042 6.376 21.961 1.00 95.69 75 ASN A CA 1
ATOM 607 C C . ASN A 1 75 ? -4.328 5.126 22.801 1.00 95.69 75 ASN A C 1
ATOM 609 O O . ASN A 1 75 ? -4.886 5.226 23.894 1.00 95.69 75 ASN A O 1
ATOM 613 N N . PHE A 1 76 ? -3.925 3.968 22.272 1.00 95.69 76 PHE A N 1
ATOM 614 C CA . PHE A 1 76 ? -4.121 2.639 22.860 1.00 95.69 76 PHE A CA 1
ATOM 615 C C . PHE A 1 76 ? -5.587 2.192 22.976 1.00 95.69 76 PHE A C 1
ATOM 617 O O . PHE A 1 76 ? -5.866 1.170 23.606 1.00 95.69 76 PHE A O 1
ATOM 624 N N . GLN A 1 77 ? -6.532 2.940 22.396 1.00 96.00 77 GLN A N 1
ATOM 625 C CA . GLN A 1 77 ? -7.965 2.682 22.536 1.00 96.00 77 GLN A CA 1
ATOM 626 C C . GLN A 1 77 ? -8.737 2.967 21.247 1.00 96.00 77 GLN A C 1
ATOM 628 O O . GLN A 1 77 ? -8.307 3.734 20.385 1.00 96.00 77 GLN A O 1
ATOM 633 N N . ILE A 1 78 ? -9.903 2.345 21.121 1.00 95.38 78 ILE A N 1
ATOM 634 C CA . ILE A 1 78 ? -10.836 2.559 20.018 1.00 95.38 78 ILE A CA 1
ATOM 635 C C . ILE A 1 78 ? -12.264 2.615 20.559 1.00 95.38 78 ILE A C 1
ATOM 637 O O . ILE A 1 78 ? -12.610 1.926 21.523 1.00 95.38 78 ILE A O 1
ATOM 641 N N . ARG A 1 79 ? -13.094 3.458 19.950 1.00 95.69 79 ARG A N 1
ATOM 642 C CA . ARG A 1 79 ? -14.537 3.531 20.205 1.00 95.69 79 ARG A CA 1
ATOM 643 C C . ARG A 1 79 ? -15.278 3.452 18.883 1.00 95.69 79 ARG A C 1
ATOM 645 O O . ARG A 1 79 ? -14.747 3.872 17.859 1.00 95.69 79 ARG A O 1
ATOM 652 N N . VAL A 1 80 ? -16.510 2.965 18.908 1.00 95.19 80 VAL A N 1
ATOM 653 C CA . VAL A 1 80 ? -17.385 2.938 17.729 1.00 95.19 80 VAL A CA 1
ATOM 654 C C . VAL A 1 80 ? -18.686 3.672 18.016 1.00 95.19 80 VAL A C 1
ATOM 656 O O . VAL A 1 80 ? -19.153 3.673 19.154 1.00 95.19 80 VAL A O 1
ATOM 659 N N . ILE A 1 81 ? -19.258 4.318 17.003 1.00 93.75 81 ILE A N 1
ATOM 660 C CA . ILE A 1 81 ? -20.582 4.935 17.083 1.00 93.75 81 ILE A CA 1
ATOM 661 C C . ILE A 1 81 ? -21.622 3.898 16.663 1.00 93.75 81 ILE A C 1
ATOM 663 O O . ILE A 1 81 ? -21.616 3.431 15.526 1.00 93.75 81 ILE A O 1
ATOM 667 N N . ILE A 1 82 ? -22.538 3.571 17.573 1.00 85.50 82 ILE A N 1
ATOM 668 C CA . ILE A 1 82 ? -23.682 2.689 17.327 1.00 85.50 82 ILE A CA 1
ATOM 669 C C . ILE A 1 82 ? -24.937 3.444 17.758 1.00 85.50 82 ILE A C 1
ATOM 671 O O . ILE A 1 82 ? -25.009 3.963 18.870 1.00 85.50 82 ILE A O 1
ATOM 675 N N . ASN A 1 83 ? -25.923 3.552 16.862 1.00 83.75 83 ASN A N 1
ATOM 676 C CA . ASN A 1 83 ? -27.171 4.292 17.105 1.00 83.75 83 ASN A CA 1
ATOM 677 C C . ASN A 1 83 ? -26.944 5.736 17.607 1.00 83.75 83 ASN A C 1
ATOM 679 O O . ASN A 1 83 ? -27.684 6.242 18.450 1.00 83.75 83 ASN A O 1
ATOM 683 N N . GLY A 1 84 ? -25.893 6.397 17.109 1.00 86.06 84 GLY A N 1
ATOM 684 C CA . GLY A 1 84 ? -25.547 7.777 17.463 1.00 86.06 84 GLY A CA 1
ATOM 685 C C . GLY A 1 84 ? -24.826 7.956 18.806 1.00 86.06 84 GLY A C 1
ATOM 686 O O . GLY A 1 84 ? -24.563 9.093 19.190 1.00 86.06 84 GLY A O 1
ATOM 687 N N . GLN A 1 85 ? -24.483 6.875 19.515 1.00 89.94 85 GLN A N 1
ATOM 688 C CA . GLN A 1 85 ? -23.734 6.928 20.774 1.00 89.94 85 GLN A CA 1
ATOM 689 C C . GLN A 1 85 ? -22.401 6.189 20.671 1.00 89.94 85 GLN A C 1
ATOM 691 O O . GLN A 1 85 ? -22.282 5.194 19.963 1.00 89.94 85 GLN A O 1
ATOM 696 N N . TYR A 1 86 ? -21.395 6.678 21.398 1.00 93.69 86 TYR A N 1
ATOM 697 C CA . TYR A 1 86 ? -20.105 6.002 21.492 1.00 93.69 86 TYR A CA 1
ATOM 698 C C . TYR A 1 86 ? -20.177 4.775 22.400 1.00 93.69 86 TYR A C 1
ATOM 700 O O . TYR A 1 86 ? -20.728 4.830 23.506 1.00 93.69 86 TYR A O 1
ATOM 708 N N . SER A 1 87 ? -19.509 3.711 21.962 1.00 93.88 87 SER A N 1
ATOM 709 C CA . SER A 1 87 ? -19.190 2.559 22.792 1.00 93.88 87 SER A CA 1
ATOM 710 C C . SER A 1 87 ? -18.323 2.945 23.993 1.00 93.88 87 SER A C 1
ATOM 712 O O . SER A 1 87 ? -17.642 3.982 24.015 1.00 93.88 87 SER A O 1
ATOM 714 N N . GLU A 1 88 ? -18.287 2.061 24.990 1.00 92.75 88 GLU A N 1
ATOM 715 C CA . GLU A 1 88 ? -17.196 2.079 25.962 1.00 92.75 88 GLU A CA 1
ATOM 716 C C . GLU A 1 88 ? -15.839 1.924 25.236 1.00 92.75 88 GLU A C 1
ATOM 718 O O . GLU A 1 88 ? -15.782 1.290 24.173 1.00 92.75 88 GLU A O 1
ATOM 723 N N . PRO A 1 89 ? -14.745 2.504 25.771 1.00 94.12 89 PRO A N 1
ATOM 724 C CA . PRO A 1 89 ? -13.423 2.365 25.171 1.00 94.12 89 PRO A CA 1
ATOM 725 C C . PRO A 1 89 ? -12.973 0.906 25.166 1.00 94.12 89 PRO A C 1
ATOM 727 O O . PRO A 1 89 ? -12.956 0.244 26.207 1.00 94.12 89 PRO A O 1
ATOM 730 N N . PHE A 1 90 ? -12.544 0.431 24.004 1.00 94.88 90 PHE A N 1
ATOM 731 C CA . PHE A 1 90 ? -11.901 -0.864 23.850 1.00 94.88 90 PHE A CA 1
ATOM 732 C C . PHE A 1 90 ? -10.390 -0.692 23.791 1.00 94.88 90 PHE A C 1
ATOM 734 O O . PHE A 1 90 ? -9.893 0.177 23.076 1.00 94.88 90 PHE A O 1
ATOM 741 N N . GLN A 1 91 ? -9.653 -1.504 24.550 1.00 94.31 91 GLN A N 1
ATOM 742 C CA . GLN A 1 91 ? -8.193 -1.457 24.539 1.00 94.31 91 GLN A CA 1
ATOM 743 C C . GLN A 1 91 ? -7.667 -2.063 23.240 1.00 94.31 91 GLN A C 1
ATOM 745 O O . GLN A 1 91 ? -7.884 -3.238 22.960 1.00 94.31 91 GLN A O 1
ATOM 750 N N . LEU A 1 92 ? -6.935 -1.258 22.477 1.00 92.12 92 LEU A N 1
ATOM 751 C CA . LEU A 1 92 ? -6.256 -1.669 21.259 1.00 92.12 92 LEU A CA 1
ATOM 752 C C . LEU A 1 92 ? -4.874 -1.017 21.253 1.00 92.12 92 LEU A C 1
ATOM 754 O O . LEU A 1 92 ? -4.731 0.145 20.878 1.00 92.12 92 LEU A O 1
ATOM 758 N N . LEU A 1 93 ? -3.853 -1.759 21.693 1.00 89.94 93 LEU A N 1
ATOM 759 C CA . LEU A 1 93 ? -2.505 -1.229 21.950 1.00 89.94 93 LEU A CA 1
ATOM 760 C C . LEU A 1 93 ? -1.848 -0.576 20.724 1.00 89.94 93 LEU A C 1
ATOM 762 O O . LEU A 1 93 ? -1.020 0.324 20.867 1.00 89.94 93 LEU A O 1
ATOM 766 N N . GLU A 1 94 ? -2.215 -1.001 19.521 1.00 88.94 94 GLU A N 1
ATOM 767 C CA . GLU A 1 94 ? -1.696 -0.453 18.264 1.00 88.94 94 GLU A CA 1
ATOM 768 C C . GLU A 1 94 ? -2.399 0.850 17.852 1.00 88.94 94 GLU A C 1
ATOM 770 O O . GLU A 1 94 ? -1.854 1.621 17.070 1.00 88.94 94 GLU A O 1
ATOM 775 N N . SER A 1 95 ? -3.563 1.155 18.433 1.00 91.94 95 SER A N 1
ATOM 776 C CA . SER A 1 95 ? -4.337 2.354 18.107 1.00 91.94 95 SER A CA 1
ATOM 777 C C . SER A 1 95 ? -3.579 3.637 18.458 1.00 91.94 95 SER A C 1
ATOM 779 O O . SER A 1 95 ? -2.959 3.757 19.525 1.00 91.94 95 SER A O 1
ATOM 781 N N . ARG A 1 96 ? -3.627 4.617 17.555 1.00 93.38 96 ARG A N 1
ATOM 782 C CA . ARG A 1 96 ? -3.032 5.948 17.716 1.00 93.38 96 ARG A CA 1
ATOM 783 C C . ARG A 1 96 ? -4.054 7.002 17.334 1.00 93.38 96 ARG A C 1
ATOM 785 O O . ARG A 1 96 ? -4.728 6.870 16.316 1.00 93.38 96 ARG A O 1
ATOM 792 N N . SER A 1 97 ? -4.110 8.098 18.087 1.00 93.94 97 SER A N 1
ATOM 793 C CA . SER A 1 97 ? -4.988 9.226 17.749 1.00 93.94 97 SER A CA 1
ATOM 794 C C . SER A 1 97 ? -4.667 9.837 16.380 1.00 93.94 97 SER A C 1
ATOM 796 O O . SER A 1 97 ? -5.553 10.387 15.731 1.00 93.94 97 SER A O 1
ATOM 798 N N . SER A 1 98 ? -3.426 9.698 15.901 1.00 91.00 98 SER A N 1
ATOM 799 C CA . SER A 1 98 ? -3.018 10.156 14.571 1.00 91.00 98 SER A CA 1
ATOM 800 C C . SER A 1 98 ? -3.734 9.434 13.424 1.00 91.00 98 SER A C 1
ATOM 802 O O . SER A 1 98 ? -3.839 9.995 12.336 1.00 91.00 98 SER A O 1
ATOM 804 N N . TYR A 1 99 ? -4.291 8.240 13.650 1.00 92.19 99 TYR A N 1
ATOM 805 C CA . TYR A 1 99 ? -5.061 7.520 12.630 1.00 92.19 99 TYR A CA 1
ATOM 806 C C . TYR A 1 99 ? -6.364 8.235 12.256 1.00 92.19 99 TYR A C 1
ATOM 808 O O . TYR A 1 99 ? -6.879 8.031 11.160 1.00 92.19 99 TYR A O 1
ATOM 816 N N . GLU A 1 100 ? -6.855 9.155 13.091 1.00 93.31 100 GLU A N 1
ATOM 817 C CA . GLU A 1 100 ? -7.980 10.027 12.734 1.00 93.31 100 GLU A CA 1
ATOM 818 C C . GLU A 1 100 ? -7.684 10.883 11.495 1.00 93.31 100 GLU A C 1
ATOM 820 O O . GLU A 1 100 ? -8.573 11.082 10.668 1.00 93.31 100 GLU A O 1
ATOM 825 N N . PHE A 1 101 ? -6.435 11.333 11.319 1.00 90.94 101 PHE A N 1
ATOM 826 C CA . PHE A 1 101 ? -6.015 12.083 10.129 1.00 90.94 101 PHE A CA 1
ATOM 827 C C . PHE A 1 101 ? -5.894 11.192 8.885 1.00 90.94 101 PHE A C 1
ATOM 829 O O . PHE A 1 101 ? -5.881 11.698 7.765 1.00 90.94 101 PHE A O 1
ATOM 836 N N . LEU A 1 102 ? -5.830 9.868 9.070 1.00 89.19 102 LEU A N 1
ATOM 837 C CA . LEU A 1 102 ? -5.698 8.886 7.994 1.00 89.19 102 LEU A CA 1
ATOM 838 C C . LEU A 1 102 ? -7.047 8.334 7.511 1.00 89.19 102 LEU A C 1
ATOM 840 O O . LEU A 1 102 ? -7.107 7.739 6.438 1.00 89.19 102 LEU A O 1
ATOM 844 N N . LYS A 1 103 ? -8.149 8.585 8.231 1.00 88.00 103 LYS A N 1
ATOM 845 C CA . LYS A 1 103 ? -9.503 8.153 7.839 1.00 88.00 103 LYS A CA 1
ATOM 846 C C . LYS A 1 103 ? -9.901 8.471 6.395 1.00 88.00 103 LYS A C 1
ATOM 848 O O . LYS A 1 103 ? -10.489 7.590 5.768 1.00 88.00 103 LYS A O 1
ATOM 853 N N . PRO A 1 104 ? -9.585 9.652 5.821 1.00 86.94 104 PRO A N 1
ATOM 854 C CA . PRO A 1 104 ? -9.891 9.915 4.416 1.00 86.94 104 PRO A CA 1
ATOM 855 C C . PRO A 1 104 ? -9.276 8.878 3.465 1.00 86.94 104 PRO A C 1
ATOM 857 O O . PRO A 1 104 ? -9.882 8.541 2.450 1.00 86.94 104 PRO A O 1
ATOM 860 N N . TYR A 1 105 ? -8.106 8.329 3.804 1.00 83.44 105 TYR A N 1
ATOM 861 C CA . TYR A 1 105 ? -7.461 7.272 3.027 1.00 83.44 105 TYR A CA 1
ATOM 862 C C . TYR A 1 105 ? -8.156 5.924 3.205 1.00 83.44 105 TYR A C 1
ATOM 864 O O . TYR A 1 105 ? -8.291 5.199 2.225 1.00 83.44 105 TYR A O 1
ATOM 872 N N . PHE A 1 106 ? -8.642 5.599 4.406 1.00 85.81 106 PHE A N 1
ATOM 873 C CA . PHE A 1 106 ? -9.390 4.356 4.651 1.00 85.81 106 PHE A CA 1
ATOM 874 C C . PHE A 1 106 ? -10.686 4.327 3.835 1.00 85.81 106 PHE A C 1
ATOM 876 O O . PHE A 1 106 ? -10.978 3.334 3.176 1.00 85.81 106 PHE A O 1
ATOM 883 N N . LEU A 1 107 ? -11.396 5.460 3.799 1.00 80.62 107 LEU A N 1
ATOM 884 C CA . LEU A 1 107 ? -12.620 5.629 3.015 1.00 80.62 107 LEU A CA 1
ATOM 885 C C . LEU A 1 107 ? -12.354 5.598 1.502 1.00 80.62 107 LEU A C 1
ATOM 887 O O . LEU A 1 107 ? -13.135 5.028 0.753 1.00 80.62 107 LEU A O 1
ATOM 891 N N . LYS A 1 108 ? -11.243 6.185 1.037 1.00 76.94 108 LYS A N 1
ATOM 892 C CA . LYS A 1 108 ? -10.867 6.186 -0.390 1.00 76.94 108 LYS A CA 1
ATOM 893 C C . LYS A 1 108 ? -10.381 4.818 -0.891 1.00 76.94 108 LYS A C 1
ATOM 895 O O . LYS A 1 108 ? -10.465 4.544 -2.088 1.00 76.94 108 LYS A O 1
ATOM 900 N N . SER A 1 109 ? -9.827 3.999 0.001 1.00 69.75 109 SER A N 1
ATOM 901 C CA . SER A 1 109 ? -9.221 2.703 -0.338 1.00 69.75 109 SER A CA 1
ATOM 902 C C . SER A 1 109 ? -10.225 1.547 -0.343 1.00 69.75 109 SER A C 1
ATOM 904 O O . SER A 1 109 ? -9.794 0.403 -0.452 1.00 69.75 109 SER A O 1
ATOM 906 N N . ASP A 1 110 ? -11.527 1.831 -0.204 1.00 74.38 110 ASP A N 1
ATOM 907 C CA . ASP A 1 110 ? -12.599 0.831 -0.099 1.00 74.38 110 ASP A CA 1
ATOM 908 C C . ASP A 1 110 ? -12.256 -0.268 0.926 1.00 74.38 110 ASP A C 1
ATOM 910 O O . ASP A 1 110 ? -12.380 -1.463 0.662 1.00 74.38 110 ASP A O 1
ATOM 914 N N . LEU A 1 111 ? -11.729 0.140 2.087 1.00 83.81 111 LEU A N 1
ATOM 915 C CA . LEU A 1 111 ? -11.360 -0.776 3.164 1.00 83.81 111 LEU A CA 1
ATOM 916 C C . LEU A 1 111 ? -12.623 -1.418 3.744 1.00 83.81 111 LEU A C 1
ATOM 918 O O . LEU A 1 111 ? -13.591 -0.701 4.021 1.00 83.81 111 LEU A O 1
ATOM 922 N N . ASN A 1 112 ? -12.611 -2.735 3.981 1.00 86.06 112 ASN A N 1
ATOM 923 C CA . ASN A 1 112 ? -13.783 -3.400 4.539 1.00 86.06 112 ASN A CA 1
ATOM 924 C C . ASN A 1 112 ? -14.171 -2.765 5.884 1.00 86.06 112 ASN A C 1
ATOM 926 O O . ASN A 1 112 ? -13.284 -2.408 6.669 1.00 86.06 112 ASN A O 1
ATOM 930 N N . PRO A 1 113 ? -15.476 -2.588 6.165 1.00 89.88 113 PRO A N 1
ATOM 931 C CA . PRO A 1 113 ? -15.930 -2.087 7.453 1.00 89.88 113 PRO A CA 1
ATOM 932 C C . PRO A 1 113 ? -15.374 -2.911 8.620 1.00 89.88 113 PRO A C 1
ATOM 934 O O . PRO A 1 113 ? -15.207 -4.127 8.524 1.00 89.88 113 PRO A O 1
ATOM 937 N N . LEU A 1 114 ? -15.129 -2.249 9.747 1.00 91.88 114 LEU A N 1
ATOM 938 C CA . LEU A 1 114 ? -14.567 -2.869 10.938 1.00 91.88 114 LEU A CA 1
ATOM 939 C C . LEU A 1 114 ? -15.556 -3.875 11.536 1.00 91.88 114 LEU A C 1
ATOM 941 O O . LEU A 1 114 ? -16.649 -3.498 11.958 1.00 91.88 114 LEU A O 1
ATOM 945 N N . SER A 1 115 ? -15.159 -5.139 11.622 1.00 92.94 115 SER A N 1
ATOM 946 C CA . SER A 1 115 ? -15.976 -6.185 12.238 1.00 92.94 115 SER A CA 1
ATOM 947 C C . SER A 1 115 ? -15.794 -6.179 13.754 1.00 92.94 115 SER A C 1
ATOM 949 O O . SER A 1 115 ? -14.680 -6.317 14.265 1.00 92.94 115 SER A O 1
ATOM 951 N N . VAL A 1 116 ? -16.893 -5.991 14.487 1.00 93.75 116 VAL A N 1
ATOM 952 C CA . VAL A 1 116 ? -16.892 -5.900 15.951 1.00 93.75 116 VAL A CA 1
ATOM 953 C C . VAL A 1 116 ? -17.939 -6.822 16.561 1.00 93.75 116 VAL A C 1
ATOM 955 O O . VAL A 1 116 ? -19.052 -6.966 16.051 1.00 93.75 116 VAL A O 1
ATOM 958 N N . SER A 1 117 ? -17.586 -7.409 17.697 1.00 93.00 117 SER A N 1
ATOM 959 C CA . SER A 1 117 ? -18.518 -8.124 18.563 1.00 93.00 117 SER A CA 1
ATOM 960 C C . SER A 1 117 ? -18.816 -7.252 19.777 1.00 93.00 117 SER A C 1
ATOM 962 O O . SER A 1 117 ? -17.919 -6.614 20.338 1.00 93.00 117 SER A O 1
ATOM 964 N N . MET A 1 118 ? -20.087 -7.179 20.152 1.00 89.94 118 MET A N 1
ATOM 965 C CA . MET A 1 118 ? -20.594 -6.246 21.152 1.00 89.94 118 MET A CA 1
ATOM 966 C C . MET A 1 118 ? -21.398 -6.980 22.223 1.00 89.94 118 MET A C 1
ATOM 968 O O . MET A 1 118 ? 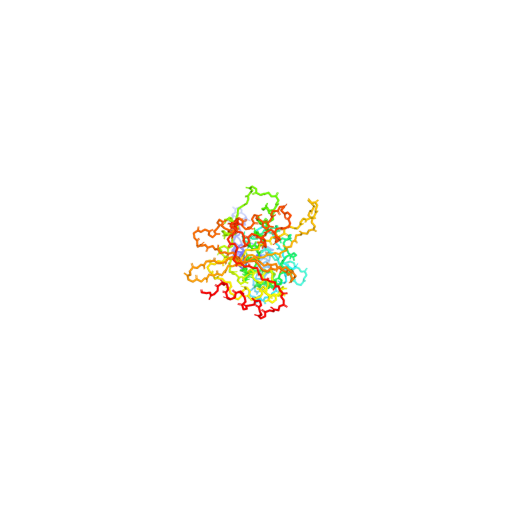-22.237 -7.818 21.911 1.00 89.94 118 MET A O 1
ATOM 972 N N . LEU A 1 119 ? -21.212 -6.587 23.482 1.00 89.00 119 LEU A N 1
ATOM 973 C CA . LEU A 1 119 ? -22.074 -6.941 24.611 1.00 89.00 119 LEU A CA 1
ATOM 974 C C . LEU A 1 119 ? -22.686 -5.652 25.170 1.00 89.00 119 LEU A C 1
ATOM 976 O O . LEU A 1 119 ? -22.058 -4.913 25.937 1.00 89.00 119 LEU A O 1
ATOM 980 N N . GLY A 1 120 ? -23.910 -5.341 24.739 1.00 84.62 120 GLY A N 1
ATOM 981 C CA . GLY A 1 120 ? -24.532 -4.042 24.999 1.00 84.62 120 GLY A CA 1
ATOM 982 C C . GLY A 1 120 ? -23.756 -2.905 24.322 1.00 84.62 120 GLY A C 1
ATOM 983 O O . GLY A 1 120 ? -23.600 -2.906 23.107 1.00 84.62 120 GLY A O 1
ATOM 984 N N . ASN A 1 121 ? -23.252 -1.938 25.101 1.00 86.75 121 ASN A N 1
ATOM 985 C CA . ASN A 1 121 ? -22.454 -0.809 24.587 1.00 86.75 121 ASN A CA 1
ATOM 986 C C . ASN A 1 121 ? -20.929 -1.040 24.661 1.00 86.75 121 ASN A C 1
ATOM 988 O O . ASN A 1 121 ? -20.140 -0.117 24.457 1.00 86.75 121 ASN A O 1
ATOM 992 N N . LYS A 1 122 ? -20.492 -2.253 25.009 1.00 90.12 122 LYS A N 1
ATOM 993 C CA . LYS A 1 122 ? -19.076 -2.595 25.150 1.00 90.12 122 LYS A CA 1
ATOM 994 C C . LYS A 1 122 ? -18.640 -3.496 24.002 1.00 90.12 122 LYS A C 1
ATOM 996 O O . LYS A 1 122 ? -19.275 -4.515 23.754 1.00 90.12 122 LYS A O 1
ATOM 1001 N N . ILE A 1 123 ? -17.527 -3.150 23.365 1.00 93.06 123 ILE A N 1
ATOM 1002 C CA . ILE A 1 123 ? -16.862 -4.028 22.399 1.00 93.06 123 ILE A CA 1
ATOM 1003 C C . ILE A 1 123 ? -16.247 -5.202 23.178 1.00 93.06 123 ILE A C 1
ATOM 1005 O O . ILE A 1 123 ? -15.464 -4.991 24.111 1.00 93.06 123 ILE A O 1
ATOM 1009 N N . SER A 1 124 ? -16.621 -6.432 22.835 1.00 89.94 124 SER A N 1
ATOM 1010 C CA . SER A 1 124 ? -16.023 -7.659 23.376 1.00 89.94 124 SER A CA 1
ATOM 1011 C C . SER A 1 124 ? -14.790 -8.067 22.571 1.00 89.94 124 SER A C 1
ATOM 1013 O O . SER A 1 124 ? -13.776 -8.452 23.154 1.00 89.94 124 SER A O 1
ATOM 1015 N N . SER A 1 125 ? -14.850 -7.937 21.245 1.00 91.00 125 SER A N 1
ATOM 1016 C CA . SER A 1 125 ? -13.745 -8.233 20.336 1.00 91.00 125 SER A CA 1
ATOM 1017 C C . SER A 1 125 ? -13.844 -7.434 19.037 1.00 91.00 125 SER A C 1
ATOM 1019 O O . SER A 1 125 ? -14.914 -6.968 18.647 1.00 91.00 125 SER A O 1
ATOM 1021 N N . ILE A 1 126 ? -12.703 -7.281 18.371 1.00 92.12 126 ILE A N 1
ATOM 1022 C CA . ILE A 1 126 ? -12.587 -6.734 17.020 1.00 92.12 126 ILE A CA 1
ATOM 1023 C C . ILE A 1 126 ? -11.901 -7.808 16.183 1.00 92.12 126 ILE A C 1
ATOM 1025 O O . ILE A 1 126 ? -10.855 -8.314 16.598 1.00 92.12 126 ILE A O 1
ATOM 1029 N N . SER A 1 127 ? -12.478 -8.163 15.038 1.00 85.56 127 SER A N 1
ATOM 1030 C CA . SER A 1 127 ? -11.861 -9.089 14.087 1.00 85.56 127 SER A CA 1
ATOM 1031 C C . SER A 1 127 ? -11.271 -8.334 12.894 1.00 85.56 127 SER A C 1
ATOM 1033 O O . SER A 1 127 ? -11.609 -7.181 12.633 1.00 85.56 127 SER A O 1
ATOM 1035 N N . ASP A 1 128 ? -10.347 -8.991 12.191 1.00 78.62 128 ASP A N 1
ATOM 1036 C CA . ASP A 1 128 ? -9.894 -8.585 10.854 1.00 78.62 128 ASP A CA 1
ATOM 1037 C C . ASP A 1 128 ? -9.211 -7.207 10.760 1.00 78.62 128 ASP A C 1
ATOM 1039 O O . ASP A 1 128 ? -9.361 -6.462 9.797 1.00 78.62 128 ASP A O 1
ATOM 1043 N N . LEU A 1 129 ? -8.345 -6.893 11.731 1.00 86.00 129 LEU A N 1
ATOM 1044 C CA . LEU A 1 129 ? -7.454 -5.720 11.671 1.00 86.00 129 LEU A CA 1
ATOM 1045 C C . LEU A 1 129 ? -6.317 -5.848 10.639 1.00 86.00 129 LEU A C 1
ATOM 1047 O O . LEU A 1 129 ? -5.549 -4.905 10.443 1.00 86.00 129 LEU A O 1
ATOM 1051 N N . SER A 1 130 ? -6.181 -7.003 9.983 1.00 83.06 130 SER A N 1
ATOM 1052 C CA . SER A 1 130 ? -5.122 -7.268 9.003 1.00 83.06 130 SER A CA 1
ATOM 1053 C C . SER A 1 130 ? -5.154 -6.281 7.837 1.00 83.06 130 SER A C 1
ATOM 1055 O O . SER A 1 130 ? -4.097 -5.816 7.408 1.00 83.06 130 SER A O 1
ATOM 1057 N N . GLU A 1 131 ? -6.343 -5.918 7.354 1.00 81.62 131 GLU A N 1
ATOM 1058 C CA . GLU A 1 131 ? -6.484 -4.979 6.244 1.00 81.62 131 GLU A CA 1
ATOM 1059 C C . GLU A 1 131 ? -6.105 -3.554 6.656 1.00 81.62 131 GLU A C 1
ATOM 1061 O O . GLU A 1 131 ? -5.357 -2.891 5.937 1.00 81.62 131 GLU A O 1
ATOM 1066 N N . LEU A 1 132 ? -6.537 -3.106 7.843 1.00 86.38 132 LEU A N 1
ATOM 1067 C CA . LEU A 1 132 ? -6.135 -1.810 8.396 1.00 86.38 132 LEU A CA 1
ATOM 1068 C C . LEU A 1 132 ? -4.613 -1.735 8.533 1.00 86.38 132 LEU A C 1
ATOM 1070 O O . LEU A 1 132 ? -3.991 -0.790 8.049 1.00 86.38 132 LEU A O 1
ATOM 1074 N N . ASN A 1 133 ? -4.004 -2.755 9.137 1.00 86.56 133 ASN A N 1
ATOM 1075 C CA . ASN A 1 133 ? -2.556 -2.828 9.300 1.00 86.56 133 ASN A CA 1
ATOM 1076 C C . ASN A 1 133 ? -1.839 -2.849 7.946 1.00 86.56 133 ASN A C 1
ATOM 1078 O O . ASN A 1 133 ? -0.797 -2.215 7.783 1.00 86.56 133 ASN A O 1
ATOM 1082 N N . CYS A 1 134 ? -2.414 -3.508 6.940 1.00 84.62 134 CYS A N 1
ATOM 1083 C CA . CYS A 1 134 ? -1.888 -3.461 5.585 1.00 84.62 134 CYS A CA 1
ATOM 1084 C C . CYS A 1 134 ? -1.934 -2.044 4.994 1.00 84.62 134 CYS A C 1
ATOM 1086 O O . CYS A 1 134 ? -0.927 -1.583 4.458 1.00 84.62 134 CYS A O 1
ATOM 1088 N N . VAL A 1 135 ? -3.061 -1.337 5.112 1.00 87.62 135 VAL A N 1
ATOM 1089 C CA . VAL A 1 135 ? -3.196 0.049 4.637 1.00 87.62 135 VAL A CA 1
ATOM 1090 C C . VAL A 1 135 ? -2.201 0.968 5.340 1.00 87.62 135 VAL A C 1
ATOM 1092 O O . VAL A 1 135 ? -1.497 1.725 4.676 1.00 87.62 135 VAL A O 1
ATOM 1095 N N . LEU A 1 136 ? -2.080 0.870 6.665 1.00 89.25 136 LEU A N 1
ATOM 1096 C CA . LEU A 1 136 ? -1.119 1.651 7.446 1.00 89.25 136 LEU A CA 1
ATOM 1097 C C . LEU A 1 136 ? 0.325 1.394 6.996 1.00 89.25 136 LEU A C 1
ATOM 1099 O O . LEU A 1 136 ? 1.096 2.340 6.829 1.00 89.25 136 LEU A O 1
ATOM 1103 N N . ASN A 1 137 ? 0.677 0.134 6.729 1.00 88.94 137 ASN A N 1
ATOM 1104 C CA . ASN A 1 137 ? 1.994 -0.217 6.206 1.00 88.94 137 ASN A CA 1
ATOM 1105 C C . ASN A 1 137 ? 2.244 0.415 4.829 1.00 88.94 137 ASN A C 1
ATOM 1107 O O . ASN A 1 137 ? 3.319 0.974 4.609 1.00 88.94 137 ASN A O 1
ATOM 1111 N N . ILE A 1 138 ? 1.262 0.394 3.922 1.00 90.25 138 ILE A N 1
ATOM 1112 C CA . ILE A 1 138 ? 1.405 1.014 2.596 1.00 90.25 138 ILE A CA 1
ATOM 1113 C C . ILE A 1 138 ? 1.505 2.542 2.702 1.00 90.25 138 ILE A C 1
ATOM 1115 O O . ILE A 1 138 ? 2.380 3.134 2.071 1.00 90.25 138 ILE A O 1
ATOM 1119 N N . LEU A 1 139 ? 0.698 3.184 3.551 1.00 89.62 139 LEU A N 1
ATOM 1120 C CA . LEU A 1 139 ? 0.797 4.624 3.818 1.00 89.62 139 LEU A CA 1
ATOM 1121 C C . LEU A 1 139 ? 2.182 4.999 4.371 1.00 89.62 139 LEU A C 1
ATOM 1123 O O . LEU A 1 139 ? 2.760 5.997 3.951 1.00 89.62 139 LEU A O 1
ATOM 1127 N N . SER A 1 140 ? 2.766 4.168 5.240 1.00 88.81 140 SER A N 1
ATOM 1128 C CA . SER A 1 140 ? 4.126 4.384 5.763 1.00 88.81 140 SER A CA 1
ATOM 1129 C C . SER A 1 140 ? 5.230 4.259 4.701 1.00 88.81 140 SER A C 1
ATOM 1131 O O . SER A 1 140 ? 6.328 4.792 4.878 1.00 88.81 140 SER A O 1
ATOM 1133 N N . ILE A 1 141 ? 4.962 3.533 3.609 1.00 89.12 141 ILE A N 1
ATOM 1134 C CA . ILE A 1 141 ? 5.851 3.440 2.445 1.00 89.12 141 ILE A CA 1
ATOM 1135 C C . ILE A 1 141 ? 5.691 4.678 1.571 1.00 89.12 141 ILE A C 1
ATOM 1137 O O . ILE A 1 141 ? 6.689 5.214 1.104 1.00 89.12 141 ILE A O 1
ATOM 1141 N N . GLN A 1 142 ? 4.460 5.154 1.368 1.00 88.31 142 GLN A N 1
ATOM 1142 C CA . GLN A 1 142 ? 4.229 6.409 0.653 1.00 88.31 142 GLN A CA 1
ATOM 1143 C C . GLN A 1 142 ? 4.887 7.589 1.367 1.00 88.31 142 GLN A C 1
ATOM 1145 O O . GLN A 1 142 ? 5.478 8.431 0.703 1.00 88.31 142 GLN A O 1
ATOM 1150 N N . ASP A 1 143 ? 4.837 7.624 2.699 1.00 86.94 143 ASP A N 1
ATOM 1151 C CA . ASP A 1 143 ? 5.541 8.629 3.496 1.00 86.94 143 ASP A CA 1
ATOM 1152 C C . ASP A 1 143 ? 7.062 8.561 3.282 1.00 86.94 143 ASP A C 1
ATOM 1154 O O . ASP A 1 143 ? 7.689 9.571 2.985 1.00 86.94 143 ASP A O 1
ATOM 1158 N N . GLU A 1 144 ? 7.648 7.358 3.304 1.00 88.06 144 GLU A N 1
ATOM 1159 C CA . GLU A 1 144 ? 9.075 7.147 3.010 1.00 88.06 144 GLU A CA 1
ATOM 1160 C C . GLU A 1 144 ? 9.452 7.634 1.600 1.00 88.06 144 GLU A C 1
ATOM 1162 O O . GLU A 1 144 ? 10.450 8.323 1.413 1.00 88.06 144 GLU A O 1
ATOM 1167 N N . ILE A 1 145 ? 8.624 7.319 0.602 1.00 86.62 145 ILE A N 1
ATOM 1168 C CA . ILE A 1 145 ? 8.816 7.761 -0.782 1.00 86.62 145 ILE A CA 1
ATOM 1169 C C . ILE A 1 145 ? 8.702 9.287 -0.890 1.00 86.62 145 ILE A C 1
ATOM 1171 O O . ILE A 1 145 ? 9.503 9.918 -1.572 1.00 86.62 145 ILE A O 1
ATOM 1175 N N . ASN A 1 146 ? 7.737 9.904 -0.209 1.00 84.44 146 ASN A N 1
ATOM 1176 C CA . ASN A 1 146 ? 7.589 11.358 -0.192 1.00 84.44 146 ASN A CA 1
ATOM 1177 C C . ASN A 1 146 ? 8.778 12.038 0.495 1.00 84.44 146 ASN A C 1
ATOM 1179 O O . ASN A 1 146 ? 9.256 13.062 0.012 1.00 84.44 146 ASN A O 1
ATOM 1183 N N . ASN A 1 147 ? 9.293 11.454 1.578 1.00 83.06 147 ASN A N 1
ATOM 1184 C CA . ASN A 1 147 ? 10.496 11.939 2.248 1.00 83.06 147 ASN A CA 1
ATOM 1185 C C . ASN A 1 147 ? 11.714 11.853 1.329 1.00 83.06 147 ASN A C 1
ATOM 1187 O O . ASN A 1 147 ? 12.470 12.814 1.260 1.00 83.06 147 ASN A O 1
ATOM 1191 N N . TYR A 1 148 ? 11.843 10.781 0.543 1.00 82.31 148 TYR A N 1
ATOM 1192 C CA . TYR A 1 148 ? 12.870 10.684 -0.495 1.00 82.31 148 TYR A CA 1
ATOM 1193 C C . TYR A 1 148 ? 12.799 11.853 -1.498 1.00 82.31 148 TYR A C 1
ATOM 1195 O O . TYR A 1 148 ? 13.827 12.418 -1.859 1.00 82.31 148 TYR A O 1
ATOM 1203 N N . PHE A 1 149 ? 11.597 12.258 -1.925 1.00 75.69 149 PHE A N 1
ATOM 1204 C CA . PHE A 1 149 ? 11.429 13.390 -2.849 1.00 75.69 149 PHE A CA 1
ATOM 1205 C C . PHE A 1 149 ? 11.763 14.752 -2.232 1.00 75.69 149 PHE A C 1
ATOM 1207 O O . PHE A 1 149 ? 12.178 15.661 -2.952 1.00 75.69 149 PHE A O 1
ATOM 1214 N N . ASN A 1 150 ? 11.552 14.905 -0.926 1.00 75.56 150 ASN A N 1
ATOM 1215 C CA . ASN A 1 150 ? 11.785 16.160 -0.215 1.00 75.56 150 ASN A CA 1
ATOM 1216 C C . ASN A 1 150 ? 13.230 16.293 0.290 1.00 75.56 150 ASN A C 1
ATOM 1218 O O . ASN A 1 150 ? 13.735 17.408 0.397 1.00 75.56 150 ASN A O 1
ATOM 1222 N N . ASP A 1 151 ? 13.881 15.171 0.595 1.00 72.44 151 ASP A N 1
ATOM 1223 C CA . ASP A 1 151 ? 15.227 15.093 1.154 1.00 72.44 151 ASP A CA 1
ATOM 1224 C C . ASP A 1 151 ? 15.935 13.815 0.664 1.00 72.44 151 ASP A C 1
ATOM 1226 O O . ASP A 1 151 ? 15.856 12.747 1.288 1.00 72.44 151 ASP A O 1
ATOM 1230 N N . PHE A 1 152 ? 16.637 13.948 -0.469 1.00 64.19 152 PHE A N 1
ATOM 1231 C CA . PHE A 1 152 ? 17.368 12.871 -1.149 1.00 64.19 152 PHE A CA 1
ATOM 1232 C C . PHE A 1 152 ? 18.437 12.195 -0.270 1.00 64.19 152 PHE A C 1
ATOM 1234 O O . PHE A 1 152 ? 18.838 11.073 -0.572 1.00 64.19 152 PHE A O 1
ATOM 1241 N N . GLU A 1 153 ? 18.904 12.834 0.809 1.00 61.72 153 GLU A N 1
ATOM 1242 C CA . GLU A 1 153 ? 19.927 12.257 1.693 1.00 61.72 153 GLU A CA 1
ATOM 1243 C C . GLU A 1 153 ? 19.329 11.348 2.782 1.00 61.72 153 GLU A C 1
ATOM 1245 O O . GLU A 1 153 ? 20.019 10.494 3.342 1.00 61.72 153 GLU A O 1
ATOM 1250 N N . SER A 1 154 ? 18.032 11.483 3.077 1.00 66.00 154 SER A N 1
ATOM 1251 C CA . SER A 1 154 ? 17.400 10.817 4.223 1.00 66.00 154 SER A CA 1
ATOM 1252 C C . SER A 1 154 ? 17.012 9.353 3.970 1.00 66.00 154 SER A C 1
ATOM 1254 O O . SER A 1 154 ? 16.969 8.537 4.903 1.00 66.00 154 SER A O 1
ATOM 1256 N N . THR A 1 155 ? 16.729 8.989 2.718 1.00 73.06 155 THR A N 1
ATOM 1257 C CA . THR A 1 155 ? 16.007 7.759 2.367 1.00 73.06 155 THR A CA 1
ATOM 1258 C C . THR A 1 155 ? 16.684 7.015 1.217 1.00 73.06 155 THR A C 1
ATOM 1260 O O . THR A 1 155 ? 17.123 7.621 0.250 1.00 73.06 155 THR A O 1
ATOM 1263 N N . THR A 1 156 ? 16.741 5.682 1.293 1.00 85.69 156 THR A N 1
ATOM 1264 C CA . THR A 1 156 ? 17.279 4.820 0.225 1.00 85.69 156 THR A CA 1
ATOM 1265 C C . THR A 1 156 ? 16.225 3.829 -0.252 1.00 85.69 156 THR A C 1
ATOM 1267 O O . THR A 1 156 ? 15.281 3.498 0.475 1.00 85.69 156 THR A O 1
ATOM 1270 N N . ILE A 1 157 ? 16.403 3.288 -1.459 1.00 89.50 157 ILE A N 1
ATOM 1271 C CA . ILE A 1 157 ? 15.530 2.236 -1.980 1.00 89.50 157 ILE A CA 1
ATOM 1272 C C . ILE A 1 157 ? 15.553 1.000 -1.088 1.00 89.50 157 ILE A C 1
ATOM 1274 O O . ILE A 1 157 ? 14.547 0.312 -0.968 1.00 89.50 157 ILE A O 1
ATOM 1278 N N . GLU A 1 158 ? 16.674 0.728 -0.419 1.00 90.00 158 GLU A N 1
ATOM 1279 C CA . GLU A 1 158 ? 16.803 -0.393 0.504 1.00 90.00 158 GLU A CA 1
ATOM 1280 C C . GLU A 1 158 ? 15.810 -0.272 1.666 1.00 90.00 158 GLU A C 1
ATOM 1282 O O . GLU A 1 158 ? 15.121 -1.242 1.981 1.00 90.00 158 GLU A O 1
ATOM 1287 N N . LYS A 1 159 ? 15.638 0.929 2.239 1.00 89.56 159 LYS A N 1
ATOM 1288 C CA . LYS A 1 159 ? 14.622 1.178 3.277 1.00 89.56 159 LYS A CA 1
ATOM 1289 C C . LYS A 1 159 ? 13.207 0.923 2.757 1.00 89.56 159 LYS A C 1
ATOM 1291 O O . LYS A 1 159 ? 12.409 0.269 3.432 1.00 89.56 159 LYS A O 1
ATOM 1296 N N . ILE A 1 160 ? 12.905 1.387 1.542 1.00 90.88 160 ILE A N 1
ATOM 1297 C CA . ILE A 1 160 ? 11.601 1.168 0.900 1.00 90.88 160 ILE A CA 1
ATOM 1298 C C . ILE A 1 160 ? 11.369 -0.331 0.647 1.00 90.88 160 ILE A C 1
ATOM 1300 O O . ILE A 1 160 ? 10.312 -0.863 0.990 1.00 90.88 160 ILE A O 1
ATOM 1304 N N . LEU A 1 161 ? 12.367 -1.044 0.120 1.00 91.81 161 LEU A N 1
ATOM 1305 C CA . LEU A 1 161 ? 12.315 -2.487 -0.128 1.00 91.81 161 LEU A CA 1
ATOM 1306 C C . LEU A 1 161 ? 12.150 -3.293 1.166 1.00 91.81 161 LEU A C 1
ATOM 1308 O O . LEU A 1 161 ? 11.390 -4.262 1.184 1.00 91.81 161 LEU A O 1
ATOM 1312 N N . LEU A 1 162 ? 12.800 -2.883 2.260 1.00 90.88 162 LEU A N 1
ATOM 1313 C CA . LEU A 1 162 ? 12.635 -3.499 3.578 1.00 90.88 162 LEU A CA 1
ATOM 1314 C C . LEU A 1 162 ? 11.196 -3.363 4.088 1.00 90.88 162 LEU A C 1
ATOM 1316 O O . LEU A 1 162 ? 10.626 -4.354 4.547 1.00 90.88 162 LEU A O 1
ATOM 1320 N N . LYS A 1 163 ? 10.582 -2.180 3.951 1.00 90.12 163 LYS A N 1
ATOM 1321 C CA . LYS A 1 163 ? 9.163 -1.972 4.292 1.00 90.12 163 LYS A CA 1
ATOM 1322 C C . LYS A 1 163 ? 8.230 -2.788 3.385 1.00 90.12 163 LYS A C 1
ATOM 1324 O O . LYS A 1 163 ? 7.265 -3.381 3.865 1.00 90.12 163 LYS A O 1
ATOM 1329 N N . LEU A 1 164 ? 8.540 -2.885 2.090 1.00 90.75 164 LEU A N 1
ATOM 1330 C CA . LEU A 1 164 ? 7.762 -3.661 1.115 1.00 90.75 164 LEU A CA 1
ATOM 1331 C C . LEU A 1 164 ? 7.882 -5.182 1.303 1.00 90.75 164 LEU A C 1
ATOM 1333 O O . LEU A 1 164 ? 6.978 -5.916 0.899 1.00 90.75 164 LEU A O 1
ATOM 1337 N N . LYS A 1 165 ? 8.970 -5.681 1.906 1.00 89.38 165 LYS A N 1
ATOM 1338 C CA . LYS A 1 165 ? 9.280 -7.118 2.031 1.00 89.38 165 LYS A CA 1
ATOM 1339 C C . LYS A 1 165 ? 8.110 -7.937 2.584 1.00 89.38 165 LYS A C 1
ATOM 1341 O O . LYS A 1 165 ? 7.797 -9.000 2.044 1.00 89.38 165 LYS A O 1
ATOM 1346 N N . ASN A 1 166 ? 7.439 -7.407 3.604 1.00 85.38 166 ASN A N 1
ATOM 1347 C CA . ASN A 1 166 ? 6.362 -8.092 4.321 1.00 85.38 166 ASN A CA 1
ATOM 1348 C C . ASN A 1 166 ? 4.968 -7.870 3.708 1.00 85.38 166 ASN A C 1
ATOM 1350 O O . ASN A 1 166 ? 3.989 -8.410 4.212 1.00 85.38 166 ASN A O 1
ATOM 1354 N N . ILE A 1 167 ? 4.860 -7.101 2.620 1.00 89.44 167 ILE A N 1
ATOM 1355 C CA . ILE A 1 167 ? 3.585 -6.812 1.956 1.00 89.44 167 ILE A CA 1
ATOM 1356 C C . ILE A 1 167 ? 3.442 -7.704 0.724 1.00 89.44 167 ILE A C 1
ATOM 1358 O O . ILE A 1 167 ? 4.347 -7.808 -0.107 1.00 89.44 167 ILE A O 1
ATOM 1362 N N . LEU A 1 168 ? 2.301 -8.375 0.586 1.00 90.88 168 LEU A N 1
ATOM 1363 C CA . LEU A 1 168 ? 1.993 -9.142 -0.618 1.00 90.88 168 LEU A CA 1
ATOM 1364 C C . LEU A 1 168 ? 1.747 -8.193 -1.796 1.00 90.88 168 LEU A C 1
ATOM 1366 O O . LEU A 1 168 ? 1.056 -7.187 -1.656 1.00 90.88 168 LEU A O 1
ATOM 1370 N N . ASN A 1 169 ? 2.242 -8.550 -2.984 1.00 93.19 169 ASN A N 1
ATOM 1371 C CA . ASN A 1 169 ? 2.005 -7.763 -4.200 1.00 93.19 169 ASN A CA 1
ATOM 1372 C C . ASN A 1 169 ? 0.505 -7.538 -4.454 1.00 93.19 169 ASN A C 1
ATOM 1374 O O . ASN A 1 169 ? 0.110 -6.449 -4.850 1.00 93.19 169 ASN A O 1
ATOM 1378 N N . GLN A 1 170 ? -0.343 -8.521 -4.134 1.00 90.69 170 GLN A N 1
ATOM 1379 C CA . GLN A 1 170 ? -1.801 -8.404 -4.240 1.00 90.69 170 GLN A CA 1
ATOM 1380 C C . GLN A 1 170 ? -2.367 -7.225 -3.435 1.00 90.69 170 GLN A C 1
ATOM 1382 O O . GLN A 1 170 ? -3.239 -6.517 -3.934 1.00 90.69 170 GLN A O 1
ATOM 1387 N N . HIS A 1 171 ? -1.835 -6.965 -2.238 1.00 89.31 171 HIS A N 1
ATOM 1388 C CA . HIS A 1 171 ? -2.265 -5.829 -1.425 1.00 89.31 171 HIS A CA 1
ATOM 1389 C C . HIS A 1 171 ? -1.866 -4.493 -2.060 1.00 89.31 171 HIS A C 1
ATOM 1391 O O . HIS A 1 171 ? -2.648 -3.548 -2.037 1.00 89.31 171 HIS A O 1
ATOM 1397 N N . LEU A 1 172 ? -0.687 -4.419 -2.688 1.00 91.50 172 LEU A N 1
ATOM 1398 C CA . LEU A 1 172 ? -0.268 -3.235 -3.445 1.00 91.50 172 LEU A CA 1
ATOM 1399 C C . LEU A 1 172 ? -1.160 -3.026 -4.677 1.00 91.50 172 LEU A C 1
ATOM 1401 O O . LEU A 1 172 ? -1.553 -1.900 -4.968 1.00 91.50 172 LEU A O 1
ATOM 1405 N N . PHE A 1 173 ? -1.519 -4.104 -5.383 1.00 91.38 173 PHE A N 1
ATOM 1406 C CA . PHE A 1 173 ? -2.389 -4.022 -6.561 1.00 91.38 173 PHE A CA 1
ATOM 1407 C C . PHE A 1 173 ? -3.757 -3.452 -6.193 1.00 91.38 173 PHE A C 1
ATOM 1409 O O . PHE A 1 173 ? -4.265 -2.601 -6.922 1.00 91.38 173 PHE A O 1
ATOM 1416 N N . TYR A 1 174 ? -4.317 -3.922 -5.073 1.00 87.94 174 TYR A N 1
ATOM 1417 C CA . TYR A 1 174 ? -5.596 -3.468 -4.538 1.00 87.94 174 TYR A CA 1
ATOM 1418 C C . TYR A 1 174 ? -5.521 -2.012 -4.077 1.00 87.94 174 TYR A C 1
ATOM 1420 O O . TYR A 1 174 ? -6.239 -1.166 -4.599 1.00 87.94 174 TYR A O 1
ATOM 1428 N N . PHE A 1 175 ? -4.584 -1.694 -3.179 1.00 87.50 175 PHE A N 1
ATOM 1429 C CA . PHE A 1 175 ? -4.469 -0.363 -2.583 1.00 87.50 175 PHE A CA 1
ATOM 1430 C C . PHE A 1 175 ? -4.278 0.742 -3.628 1.00 87.50 175 PHE A C 1
ATOM 1432 O O . PHE A 1 175 ? -4.942 1.775 -3.588 1.00 87.50 175 PHE A O 1
ATOM 1439 N N . PHE A 1 176 ? -3.394 0.521 -4.605 1.00 88.50 176 PHE A N 1
ATOM 1440 C CA . PHE A 1 176 ? -3.139 1.498 -5.665 1.00 88.50 176 PHE A CA 1
ATOM 1441 C C . PHE A 1 176 ? -4.114 1.392 -6.849 1.00 88.50 176 PHE A C 1
ATOM 1443 O O . PHE A 1 176 ? -3.986 2.165 -7.807 1.00 88.50 176 PHE A O 1
ATOM 1450 N N . LYS A 1 177 ? -5.060 0.441 -6.813 1.00 90.88 177 LYS A N 1
ATOM 1451 C CA . LYS A 1 177 ? -5.982 0.106 -7.912 1.00 90.88 177 LYS A CA 1
ATOM 1452 C C . LYS A 1 177 ? -5.246 -0.090 -9.247 1.00 90.88 177 LYS A C 1
ATOM 1454 O O . LYS A 1 177 ? -5.690 0.354 -10.303 1.00 90.88 177 LYS A O 1
ATOM 1459 N N . ILE A 1 178 ? -4.071 -0.732 -9.211 1.00 93.75 178 ILE A N 1
ATOM 1460 C CA . ILE A 1 178 ? -3.119 -0.783 -10.342 1.00 93.75 178 ILE A CA 1
ATOM 1461 C C . ILE A 1 178 ? -3.762 -1.411 -11.584 1.00 93.75 178 ILE A C 1
ATOM 1463 O O . ILE A 1 178 ? -3.620 -0.893 -12.691 1.00 93.75 178 ILE A O 1
ATOM 1467 N N . LYS A 1 179 ? -4.511 -2.501 -11.391 1.00 93.81 179 LYS A N 1
ATOM 1468 C CA . LYS A 1 179 ? -5.165 -3.253 -12.471 1.00 93.81 179 LYS A CA 1
ATOM 1469 C C . LYS A 1 179 ? -6.283 -2.474 -13.168 1.00 93.81 179 LYS A C 1
ATOM 1471 O O . LYS A 1 179 ? -6.570 -2.734 -14.331 1.00 93.81 179 LYS A O 1
ATOM 1476 N N . GLU A 1 180 ? -6.896 -1.523 -12.472 1.00 92.81 180 GLU A N 1
ATOM 1477 C CA . GLU A 1 180 ? -8.007 -0.714 -12.987 1.00 92.81 180 GLU A CA 1
ATOM 1478 C C . GLU A 1 180 ? -7.514 0.501 -13.778 1.00 92.81 180 GLU A C 1
ATOM 1480 O O . GLU A 1 180 ? -8.238 1.040 -14.612 1.00 92.81 180 GLU A O 1
ATOM 1485 N N . ARG A 1 181 ? -6.264 0.927 -13.550 1.00 92.56 181 ARG A N 1
ATOM 1486 C CA . ARG A 1 181 ? -5.697 2.133 -14.168 1.00 92.56 181 ARG A CA 1
ATOM 1487 C C . ARG A 1 181 ? -5.393 1.965 -15.654 1.00 92.56 181 ARG A C 1
ATOM 1489 O O . ARG A 1 181 ? -5.546 2.920 -16.410 1.00 92.56 181 ARG A O 1
ATOM 1496 N N . SER A 1 182 ? -4.948 0.785 -16.091 1.00 94.19 182 SER A N 1
ATOM 1497 C CA . SER A 1 182 ? -4.776 0.486 -17.517 1.00 94.19 182 SER A CA 1
ATOM 1498 C C . SER A 1 182 ? -4.673 -1.016 -17.797 1.00 94.19 182 SER A C 1
ATOM 1500 O O . SER A 1 182 ? -4.232 -1.802 -16.958 1.00 94.19 182 SER A O 1
ATOM 1502 N N . LEU A 1 183 ? -5.009 -1.420 -19.029 1.00 95.25 183 LEU A N 1
ATOM 1503 C CA . LEU A 1 183 ? -4.829 -2.804 -19.492 1.00 95.25 183 LEU A CA 1
ATOM 1504 C C . LEU A 1 183 ? -3.351 -3.237 -19.512 1.00 95.25 183 LEU A C 1
ATOM 1506 O O . LEU A 1 183 ? -3.059 -4.427 -19.384 1.00 95.25 183 LEU A O 1
ATOM 1510 N N . TYR A 1 184 ? -2.430 -2.281 -19.668 1.00 96.50 184 TYR A N 1
ATOM 1511 C CA . TYR A 1 184 ? -0.984 -2.510 -19.650 1.00 96.50 184 TYR A CA 1
ATOM 1512 C C . TYR A 1 184 ? -0.507 -2.848 -18.234 1.00 96.50 184 TYR A C 1
ATOM 1514 O O . TYR A 1 184 ? 0.114 -3.889 -18.026 1.00 96.50 184 TYR A O 1
ATOM 1522 N N . LEU A 1 185 ? -0.896 -2.032 -17.249 1.00 97.06 185 LEU A N 1
ATOM 1523 C CA . LEU A 1 185 ? -0.612 -2.263 -15.834 1.00 97.06 185 LEU A CA 1
ATOM 1524 C C . LEU A 1 185 ? -1.239 -3.566 -15.332 1.00 97.06 185 LEU A C 1
ATOM 1526 O O . LEU A 1 185 ? -0.576 -4.322 -14.627 1.00 97.06 185 LEU A O 1
ATOM 1530 N N . ASN A 1 186 ? -2.477 -3.870 -15.743 1.00 96.88 186 ASN A N 1
ATOM 1531 C CA . ASN A 1 186 ? -3.118 -5.136 -15.394 1.00 96.88 186 ASN A CA 1
ATOM 1532 C C . ASN A 1 186 ? -2.285 -6.340 -15.859 1.00 96.88 186 ASN A C 1
ATOM 1534 O O . ASN A 1 186 ? -2.007 -7.242 -15.073 1.00 96.88 186 ASN A O 1
ATOM 1538 N N . PHE A 1 187 ? -1.807 -6.319 -17.106 1.00 97.12 187 PHE A N 1
ATOM 1539 C CA . PHE A 1 187 ? -0.936 -7.379 -17.608 1.00 97.12 187 PHE A CA 1
ATOM 1540 C C . PHE A 1 187 ? 0.399 -7.454 -16.858 1.00 97.12 187 PHE A C 1
ATOM 1542 O O . PHE A 1 187 ? 0.875 -8.550 -16.573 1.00 97.12 187 PHE A O 1
ATOM 1549 N N . LEU A 1 188 ? 1.011 -6.319 -16.502 1.00 97.62 188 LEU A N 1
ATOM 1550 C CA . LEU A 1 188 ? 2.242 -6.335 -15.705 1.00 97.62 188 LEU A CA 1
ATOM 1551 C C . LEU A 1 188 ? 2.020 -6.920 -14.306 1.00 97.62 188 LEU A C 1
ATOM 1553 O O . LEU A 1 188 ? 2.875 -7.657 -13.824 1.00 97.62 188 LEU A O 1
ATOM 1557 N N . CYS A 1 189 ? 0.862 -6.679 -13.684 1.00 97.38 189 CYS A N 1
ATOM 1558 C CA . CYS A 1 189 ? 0.485 -7.345 -12.436 1.00 97.38 189 CYS A CA 1
ATOM 1559 C C . CYS A 1 189 ? 0.379 -8.872 -12.590 1.00 97.38 189 CYS A C 1
ATOM 1561 O O . CYS A 1 189 ? 0.664 -9.586 -11.633 1.00 97.38 189 CYS A O 1
ATOM 1563 N N . GLU A 1 190 ? -0.039 -9.379 -13.756 1.00 96.00 190 GLU A N 1
ATOM 1564 C CA . GLU A 1 190 ? -0.142 -10.824 -14.029 1.00 96.00 190 GLU A CA 1
ATOM 1565 C C . GLU A 1 190 ? 1.229 -11.494 -14.181 1.00 96.00 190 GLU A C 1
ATOM 1567 O O . GLU A 1 190 ? 1.387 -12.651 -13.798 1.00 96.00 190 GLU A O 1
ATOM 1572 N N . ILE A 1 191 ? 2.216 -10.785 -14.739 1.00 96.31 191 ILE A N 1
ATOM 1573 C CA . ILE A 1 191 ? 3.563 -11.330 -14.986 1.00 96.31 191 ILE A CA 1
ATOM 1574 C C . ILE A 1 191 ? 4.602 -10.921 -13.932 1.00 96.31 191 ILE A C 1
ATOM 1576 O O . ILE A 1 191 ? 5.764 -11.316 -14.043 1.00 96.31 191 ILE A O 1
ATOM 1580 N N . GLN A 1 192 ? 4.207 -10.127 -12.933 1.00 97.19 192 GLN A N 1
ATOM 1581 C CA . GLN A 1 192 ? 5.055 -9.718 -11.816 1.00 97.19 192 GLN A CA 1
ATOM 1582 C C . GLN A 1 192 ? 5.612 -10.948 -11.089 1.00 97.19 192 GLN A C 1
ATOM 1584 O O . GLN A 1 192 ? 4.865 -11.825 -10.657 1.00 97.19 192 GLN A O 1
ATOM 1589 N N . SER A 1 193 ? 6.928 -10.983 -10.895 1.00 95.56 193 SER A N 1
ATOM 1590 C CA . SER A 1 193 ? 7.577 -12.030 -10.110 1.00 95.56 193 SER A CA 1
ATOM 1591 C C . SER A 1 193 ? 7.183 -11.932 -8.635 1.00 95.56 193 SER A C 1
ATOM 1593 O O . SER A 1 193 ? 7.189 -10.846 -8.050 1.00 95.56 193 SER A O 1
ATOM 1595 N N . ASN A 1 194 ? 6.889 -13.080 -8.020 1.00 92.44 194 ASN A N 1
ATOM 1596 C CA . ASN A 1 194 ? 6.575 -13.180 -6.592 1.00 92.44 194 ASN A CA 1
ATOM 1597 C C . ASN A 1 194 ? 7.798 -12.943 -5.693 1.00 92.44 194 ASN A C 1
ATOM 1599 O O . ASN A 1 194 ? 7.632 -12.525 -4.547 1.00 92.44 194 ASN A O 1
ATOM 1603 N N . ASP A 1 195 ? 9.006 -13.159 -6.221 1.00 93.31 195 ASP A N 1
ATOM 1604 C CA . ASP A 1 195 ? 10.267 -12.967 -5.492 1.00 93.31 195 ASP A CA 1
ATOM 1605 C C . ASP A 1 195 ? 10.586 -11.480 -5.265 1.00 93.31 195 ASP A C 1
ATOM 1607 O O . ASP A 1 195 ? 11.407 -11.130 -4.419 1.00 93.31 195 ASP A O 1
ATOM 1611 N N . PHE A 1 196 ? 9.922 -10.594 -6.012 1.00 95.31 196 PHE A N 1
ATOM 1612 C CA . PHE A 1 196 ? 10.162 -9.156 -5.997 1.00 95.31 196 PHE A CA 1
ATOM 1613 C C . PHE A 1 196 ? 8.878 -8.384 -5.727 1.00 95.31 196 PHE A C 1
ATOM 1615 O O . PHE A 1 196 ? 7.765 -8.846 -5.989 1.00 95.31 196 PHE A O 1
ATOM 1622 N N . LYS A 1 197 ? 9.035 -7.165 -5.216 1.00 94.62 197 LYS A N 1
ATOM 1623 C CA . LYS A 1 197 ? 7.918 -6.268 -4.927 1.00 94.62 197 LYS A CA 1
ATOM 1624 C C . LYS A 1 197 ? 7.732 -5.270 -6.055 1.00 94.62 197 LYS A C 1
ATOM 1626 O O . LYS A 1 197 ? 8.719 -4.816 -6.630 1.00 94.62 197 LYS A O 1
ATOM 1631 N N . ILE A 1 198 ? 6.480 -4.915 -6.338 1.00 95.81 198 ILE A N 1
ATOM 1632 C CA . ILE A 1 198 ? 6.204 -3.701 -7.110 1.00 95.81 198 ILE A CA 1
ATOM 1633 C C . ILE A 1 198 ? 6.641 -2.501 -6.284 1.00 95.81 198 ILE A C 1
ATOM 1635 O O . ILE A 1 198 ? 6.329 -2.412 -5.096 1.00 95.81 198 ILE A O 1
ATOM 1639 N N . ILE A 1 199 ? 7.323 -1.566 -6.935 1.00 95.50 199 ILE A N 1
ATOM 1640 C CA . ILE A 1 199 ? 7.798 -0.345 -6.298 1.00 95.50 199 ILE A CA 1
ATOM 1641 C C . ILE A 1 199 ? 7.005 0.830 -6.879 1.00 95.50 199 ILE A C 1
ATOM 1643 O O . ILE A 1 199 ? 7.162 1.134 -8.066 1.00 95.50 199 ILE A O 1
ATOM 1647 N N . PRO A 1 200 ? 6.135 1.480 -6.087 1.00 93.88 200 PRO A N 1
ATOM 1648 C CA . PRO A 1 200 ? 5.518 2.735 -6.492 1.00 93.88 200 PRO A CA 1
ATOM 1649 C C . PRO A 1 200 ? 6.571 3.846 -6.529 1.00 93.88 200 PRO A C 1
ATOM 1651 O O . PRO A 1 200 ? 7.464 3.899 -5.685 1.00 93.88 200 PRO A O 1
ATOM 1654 N N . THR A 1 201 ? 6.476 4.736 -7.512 1.00 91.62 201 THR A N 1
ATOM 1655 C CA . THR A 1 201 ? 7.337 5.918 -7.622 1.00 91.62 201 THR A CA 1
ATOM 1656 C C . THR A 1 201 ? 6.609 7.041 -8.367 1.00 91.62 201 THR A C 1
ATOM 1658 O O . THR A 1 201 ? 5.475 6.879 -8.829 1.00 91.62 201 THR A O 1
ATOM 1661 N N . THR A 1 202 ? 7.259 8.193 -8.478 1.00 91.06 202 THR A N 1
ATOM 1662 C CA . THR A 1 202 ? 6.704 9.395 -9.100 1.00 91.06 202 THR A CA 1
ATOM 1663 C C . THR A 1 202 ? 7.706 9.947 -10.101 1.00 91.06 202 THR A C 1
ATOM 1665 O O . THR A 1 202 ? 8.817 10.336 -9.744 1.00 91.06 202 THR A O 1
ATOM 1668 N N . GLU A 1 203 ? 7.310 10.004 -11.370 1.00 92.25 203 GLU A N 1
ATOM 1669 C CA . GLU A 1 203 ? 8.082 10.685 -12.403 1.00 92.25 203 GLU A CA 1
ATOM 1670 C C . GLU A 1 203 ? 7.865 12.195 -12.273 1.00 92.25 203 GLU A C 1
ATOM 1672 O O . GLU A 1 203 ? 6.756 12.699 -12.462 1.00 92.25 203 GLU A O 1
ATOM 1677 N N . ILE A 1 204 ? 8.937 12.930 -11.971 1.00 89.25 204 ILE A N 1
ATOM 1678 C CA . ILE A 1 204 ? 8.913 14.397 -11.989 1.00 89.25 204 ILE A CA 1
ATOM 1679 C C . ILE A 1 204 ? 9.108 14.882 -13.425 1.00 89.25 204 ILE A C 1
ATOM 1681 O O . ILE A 1 204 ? 10.119 14.566 -14.062 1.00 89.25 204 ILE A O 1
ATOM 1685 N N . LEU A 1 205 ? 8.162 15.669 -13.934 1.00 86.56 205 LEU A N 1
ATOM 1686 C CA . LEU A 1 205 ? 8.280 16.308 -15.239 1.00 86.56 205 LEU A CA 1
ATOM 1687 C C . LEU A 1 205 ? 8.612 17.780 -15.106 1.00 86.56 205 LEU A C 1
ATOM 1689 O O . LEU A 1 205 ? 7.930 18.537 -14.416 1.00 86.56 205 LEU A O 1
ATOM 1693 N N . LEU A 1 206 ? 9.644 18.176 -15.842 1.00 85.44 206 LEU A N 1
ATOM 1694 C CA . LEU A 1 206 ? 10.138 19.536 -15.889 1.00 85.44 206 LEU A CA 1
ATOM 1695 C C . LEU A 1 206 ? 9.952 20.154 -17.276 1.00 85.44 206 LEU A C 1
ATOM 1697 O O . LEU A 1 206 ? 10.085 19.481 -18.302 1.00 85.44 206 LEU A O 1
ATOM 1701 N N . SER A 1 207 ? 9.689 21.458 -17.292 1.00 82.88 207 SER A N 1
ATOM 1702 C CA . SER A 1 207 ? 9.836 22.322 -18.464 1.00 82.88 207 SER A CA 1
ATOM 1703 C C . SER A 1 207 ? 10.471 23.622 -18.019 1.00 82.88 207 SER A C 1
ATOM 1705 O O . SER A 1 207 ? 9.957 24.279 -17.114 1.00 82.88 207 SER A O 1
ATOM 1707 N N . ASN A 1 208 ? 11.560 24.013 -18.683 1.00 81.81 208 ASN A N 1
ATOM 1708 C CA . ASN A 1 208 ? 12.339 25.207 -18.342 1.00 81.81 208 ASN A CA 1
ATOM 1709 C C . ASN A 1 208 ? 12.667 25.254 -16.838 1.00 81.81 208 ASN A C 1
ATOM 1711 O O . ASN A 1 208 ? 12.418 26.259 -16.175 1.00 81.81 208 ASN A O 1
ATOM 1715 N N . ASP A 1 209 ? 13.128 24.116 -16.309 1.00 80.31 209 ASP A N 1
ATOM 1716 C CA . ASP A 1 209 ? 13.533 23.907 -14.911 1.00 80.31 209 ASP A CA 1
ATOM 1717 C C . ASP A 1 209 ? 12.432 24.142 -13.864 1.00 80.31 209 ASP A C 1
ATOM 1719 O O . ASP A 1 209 ? 12.699 24.268 -12.670 1.00 80.31 209 ASP A O 1
ATOM 1723 N N . LYS A 1 210 ? 11.166 24.142 -14.296 1.00 84.75 210 LYS A N 1
ATOM 1724 C CA . LYS A 1 210 ? 9.994 24.170 -13.419 1.00 84.75 210 LYS A CA 1
ATOM 1725 C C . LYS A 1 210 ? 9.271 22.837 -13.451 1.00 84.75 210 LYS A C 1
ATOM 1727 O O . LYS A 1 210 ? 9.019 22.297 -14.529 1.00 84.75 210 LYS A O 1
ATOM 1732 N N . VAL A 1 211 ? 8.890 22.350 -12.271 1.00 84.50 211 VAL A N 1
ATOM 1733 C CA . VAL A 1 211 ? 8.018 21.180 -12.125 1.00 84.50 211 VAL A CA 1
ATOM 1734 C C . VAL A 1 211 ? 6.654 21.497 -12.717 1.00 84.50 211 VAL A C 1
ATOM 1736 O O . VAL A 1 211 ? 5.963 22.404 -12.263 1.00 84.50 211 VAL A O 1
ATOM 1739 N N . ILE A 1 212 ? 6.294 20.757 -13.764 1.00 87.00 212 ILE A N 1
ATOM 1740 C CA . ILE A 1 212 ? 4.989 20.849 -14.423 1.00 87.00 212 ILE A CA 1
ATOM 1741 C C . ILE A 1 212 ? 4.020 19.870 -13.775 1.00 87.00 212 ILE A C 1
ATOM 1743 O O . ILE A 1 212 ? 2.850 20.187 -13.576 1.00 87.00 212 ILE A O 1
ATOM 1747 N N . SER A 1 213 ? 4.496 18.660 -13.485 1.00 86.62 213 SER A N 1
ATOM 1748 C CA . SER A 1 213 ? 3.652 17.592 -12.971 1.00 86.62 213 SER A CA 1
ATOM 1749 C C . SER A 1 213 ? 4.458 16.501 -12.280 1.00 86.62 213 SER A C 1
ATOM 1751 O O . SER A 1 213 ? 5.630 16.264 -12.580 1.00 86.62 213 SER A O 1
ATOM 1753 N N . HIS A 1 214 ? 3.760 15.808 -11.390 1.00 89.94 214 HIS A N 1
ATOM 1754 C CA . HIS A 1 214 ? 4.177 14.575 -10.745 1.00 89.94 214 HIS A CA 1
ATOM 1755 C C . HIS A 1 214 ? 3.312 13.451 -11.320 1.00 89.94 214 HIS A C 1
ATOM 1757 O O . HIS A 1 214 ? 2.097 13.452 -11.127 1.00 89.94 214 HIS A O 1
ATOM 1763 N N . GLU A 1 215 ? 3.909 12.538 -12.084 1.00 91.50 215 GLU A N 1
ATOM 1764 C CA . GLU A 1 215 ? 3.184 11.431 -12.714 1.00 91.50 215 GLU A CA 1
ATOM 1765 C C . GLU A 1 215 ? 3.415 10.132 -11.937 1.00 91.50 215 GLU A C 1
ATOM 1767 O O . GLU A 1 215 ? 4.544 9.658 -11.811 1.00 91.50 215 GLU A O 1
ATOM 1772 N N . GLU A 1 216 ? 2.336 9.532 -11.433 1.00 92.69 216 GLU A N 1
ATOM 1773 C CA . GLU A 1 216 ? 2.400 8.240 -10.746 1.00 92.69 216 GLU A CA 1
ATOM 1774 C C . GLU A 1 216 ? 2.843 7.137 -11.715 1.00 92.69 216 GLU A C 1
ATOM 1776 O O . GLU A 1 216 ? 2.307 6.985 -12.823 1.00 92.69 216 GLU A O 1
ATOM 1781 N N . THR A 1 217 ? 3.818 6.342 -11.288 1.00 95.44 217 THR A N 1
ATOM 1782 C CA . THR A 1 217 ? 4.418 5.286 -12.099 1.00 95.44 217 THR A CA 1
ATOM 1783 C C . THR A 1 217 ? 4.900 4.139 -11.209 1.00 95.44 217 THR A C 1
ATOM 1785 O O . THR A 1 217 ? 5.008 4.276 -9.991 1.00 95.44 217 THR A O 1
ATOM 1788 N N . PHE A 1 218 ? 5.151 2.976 -11.800 1.00 97.00 218 PHE A N 1
ATOM 1789 C CA . PHE A 1 218 ? 5.533 1.775 -11.068 1.00 97.00 218 PHE A CA 1
ATOM 1790 C C . PHE A 1 218 ? 6.746 1.116 -11.716 1.00 97.00 218 PHE A C 1
ATOM 1792 O O . PHE A 1 218 ? 6.888 1.111 -12.943 1.00 97.00 218 PHE A O 1
ATOM 1799 N N . LEU A 1 219 ? 7.595 0.527 -10.877 1.00 97.75 219 LEU A N 1
ATOM 1800 C CA . LEU A 1 219 ? 8.600 -0.439 -11.297 1.00 97.75 219 LEU A CA 1
ATOM 1801 C C . LEU A 1 219 ? 8.071 -1.842 -11.007 1.00 97.75 219 LEU A C 1
ATOM 1803 O O . LEU A 1 219 ? 7.836 -2.208 -9.852 1.00 97.75 219 LEU A O 1
ATOM 1807 N N . PHE A 1 220 ? 7.876 -2.608 -12.072 1.00 98.12 220 PHE A N 1
ATOM 1808 C CA . PHE A 1 220 ? 7.570 -4.030 -12.023 1.00 98.12 220 PHE A CA 1
ATOM 1809 C C . PHE A 1 220 ? 8.847 -4.831 -12.224 1.00 98.12 220 PHE A C 1
ATOM 1811 O O . PHE A 1 220 ? 9.784 -4.371 -12.878 1.00 98.12 220 PHE A O 1
ATOM 1818 N N . THR A 1 221 ? 8.844 -6.062 -11.737 1.00 97.81 221 THR A N 1
ATOM 1819 C CA . THR A 1 221 ? 9.967 -6.977 -11.895 1.00 97.81 221 THR A CA 1
ATOM 1820 C C . THR A 1 221 ? 9.481 -8.298 -12.453 1.00 97.81 221 THR A C 1
ATOM 1822 O O . THR A 1 221 ? 8.617 -8.953 -11.875 1.00 97.81 221 THR A O 1
ATOM 1825 N N . VAL A 1 222 ? 10.073 -8.711 -13.568 1.00 96.88 222 VAL A N 1
ATOM 1826 C CA . VAL A 1 222 ? 9.847 -10.017 -14.189 1.00 96.88 222 VAL A CA 1
ATOM 1827 C C . VAL A 1 222 ? 11.161 -10.777 -14.152 1.00 96.88 222 VAL A C 1
ATOM 1829 O O . VAL A 1 222 ? 12.202 -10.236 -14.516 1.00 96.88 222 VAL A O 1
ATOM 1832 N N . LYS A 1 223 ? 11.129 -12.033 -13.712 1.00 95.06 223 LYS A N 1
ATOM 1833 C CA . LYS A 1 223 ? 12.311 -12.895 -13.659 1.00 95.06 223 LYS A CA 1
ATOM 1834 C C . LYS A 1 223 ? 12.087 -14.116 -14.536 1.00 95.06 223 LYS A C 1
ATOM 1836 O O . LYS A 1 223 ? 11.060 -14.779 -14.418 1.00 95.06 223 LYS A O 1
ATOM 1841 N N . ASN A 1 224 ? 13.057 -14.411 -15.394 1.00 90.12 224 ASN A N 1
ATOM 1842 C CA . ASN A 1 224 ? 13.184 -15.713 -16.042 1.00 90.12 224 ASN A CA 1
ATOM 1843 C C . ASN A 1 224 ? 14.420 -16.434 -15.459 1.00 90.12 224 ASN A C 1
ATOM 1845 O O . ASN A 1 224 ? 15.149 -15.852 -14.652 1.00 90.12 224 ASN A O 1
ATOM 1849 N N . PRO A 1 225 ? 14.700 -17.693 -15.837 1.00 87.94 225 PRO A N 1
ATOM 1850 C CA . PRO A 1 225 ? 15.837 -18.431 -15.280 1.00 87.94 225 PRO A CA 1
ATOM 1851 C C . PRO A 1 225 ? 17.219 -17.805 -15.532 1.00 87.94 225 PRO A C 1
ATOM 1853 O O . PRO A 1 225 ? 18.183 -18.208 -14.890 1.00 87.94 225 PRO A O 1
ATOM 1856 N N . LYS A 1 226 ? 17.347 -16.867 -16.482 1.00 87.00 226 LYS A N 1
ATOM 1857 C CA . LYS A 1 226 ? 18.638 -16.297 -16.905 1.00 87.00 226 LYS A CA 1
ATOM 1858 C C . LYS A 1 226 ? 18.860 -14.868 -16.418 1.00 87.00 226 LYS A C 1
ATOM 1860 O O . LYS A 1 226 ? 19.998 -14.486 -16.168 1.00 87.00 226 LYS A O 1
ATOM 1865 N N . TYR A 1 227 ? 17.799 -14.076 -16.332 1.00 91.38 227 TYR A N 1
ATOM 1866 C CA . TYR A 1 227 ? 17.859 -12.633 -16.163 1.00 91.38 227 TYR A CA 1
ATOM 1867 C C . TYR A 1 227 ? 16.696 -12.119 -15.316 1.00 91.38 227 TYR A C 1
ATOM 1869 O O . TYR A 1 227 ? 15.606 -12.696 -15.269 1.00 91.38 227 TYR A O 1
ATOM 1877 N N . VAL A 1 228 ? 16.939 -10.973 -14.684 1.00 96.19 228 VAL A N 1
ATOM 1878 C CA . VAL A 1 228 ? 15.917 -10.181 -14.005 1.00 96.19 228 VAL A CA 1
ATOM 1879 C C . VAL A 1 228 ? 15.663 -8.937 -14.847 1.00 96.19 228 VAL A C 1
ATOM 1881 O O . VAL A 1 228 ? 16.601 -8.304 -15.335 1.00 96.19 228 VAL A O 1
ATOM 1884 N N . TYR A 1 229 ? 14.397 -8.589 -15.034 1.00 97.38 229 TYR A N 1
ATOM 1885 C CA . TYR A 1 229 ? 13.978 -7.435 -15.814 1.00 97.38 229 TYR A CA 1
ATOM 1886 C C . TYR A 1 229 ? 13.193 -6.477 -14.938 1.00 97.38 229 TYR A C 1
ATOM 1888 O O . TYR A 1 229 ? 12.213 -6.878 -14.312 1.00 97.38 229 TYR A O 1
ATOM 1896 N N . ILE A 1 230 ? 13.597 -5.211 -14.944 1.00 97.94 230 ILE A N 1
ATOM 1897 C CA . ILE A 1 230 ? 12.848 -4.119 -14.328 1.00 97.94 230 ILE A CA 1
ATOM 1898 C C . ILE A 1 230 ? 12.060 -3.434 -15.443 1.00 97.94 230 ILE A C 1
ATOM 1900 O O . ILE A 1 230 ? 12.621 -3.069 -16.478 1.00 97.94 230 ILE A O 1
ATOM 1904 N N . ILE A 1 231 ? 10.756 -3.279 -15.250 1.00 97.81 231 ILE A N 1
ATOM 1905 C CA . ILE A 1 231 ? 9.846 -2.649 -16.203 1.00 97.81 231 ILE A CA 1
ATOM 1906 C C . ILE A 1 231 ? 9.307 -1.377 -15.565 1.00 97.81 231 ILE A C 1
ATOM 1908 O O . ILE A 1 231 ? 8.593 -1.428 -14.566 1.00 97.81 231 ILE A O 1
ATOM 1912 N N . TRP A 1 232 ? 9.641 -0.238 -16.159 1.00 97.62 232 TRP A N 1
ATOM 1913 C CA . TRP A 1 232 ? 9.114 1.058 -15.761 1.00 97.62 232 TRP A CA 1
ATOM 1914 C C . TRP A 1 232 ? 7.876 1.400 -16.586 1.00 97.62 232 TRP A C 1
ATOM 1916 O O . TRP A 1 232 ? 7.960 1.553 -17.810 1.00 97.62 232 TRP A O 1
ATOM 1926 N N . GLU A 1 233 ? 6.742 1.540 -15.899 1.00 97.25 233 GLU A N 1
ATOM 1927 C CA . GLU A 1 233 ? 5.436 1.756 -16.516 1.00 97.25 233 GLU A CA 1
ATOM 1928 C C . GLU A 1 233 ? 4.663 2.903 -15.859 1.00 97.25 233 GLU A C 1
ATOM 1930 O O . GLU A 1 233 ? 4.541 2.983 -14.633 1.00 97.25 233 GLU A O 1
ATOM 1935 N N . SER A 1 234 ? 4.134 3.810 -16.682 1.00 95.50 234 SER A N 1
ATOM 1936 C CA . SER A 1 234 ? 3.325 4.945 -16.222 1.00 95.50 234 SER A CA 1
ATOM 1937 C C . SER A 1 234 ? 1.870 4.544 -16.021 1.00 95.50 234 SER A C 1
ATOM 1939 O O . SER A 1 234 ? 1.347 3.658 -16.690 1.00 95.50 234 SER A O 1
ATOM 1941 N N . THR A 1 235 ? 1.176 5.274 -15.156 1.00 94.44 235 THR A N 1
ATOM 1942 C CA . THR A 1 235 ? -0.290 5.226 -15.111 1.00 94.44 235 THR A CA 1
ATOM 1943 C C . THR A 1 235 ? -0.948 5.911 -16.312 1.00 94.44 235 THR A C 1
ATOM 1945 O O . THR A 1 235 ? -2.111 5.638 -16.605 1.00 94.44 235 THR A O 1
ATOM 1948 N N . LEU A 1 236 ? -0.217 6.757 -17.047 1.00 91.94 236 LEU A N 1
ATOM 1949 C CA . LEU A 1 236 ? -0.718 7.446 -18.231 1.00 91.94 236 LEU A CA 1
ATOM 1950 C C . LEU A 1 236 ? -0.518 6.618 -19.503 1.00 91.94 236 LEU A C 1
ATOM 1952 O O . LEU A 1 236 ? 0.596 6.243 -19.870 1.00 91.94 236 LEU A O 1
ATOM 1956 N N . ILE A 1 237 ? -1.605 6.419 -20.248 1.00 87.69 237 ILE A N 1
ATOM 1957 C CA . ILE A 1 237 ? -1.627 5.532 -21.419 1.00 87.69 237 ILE A CA 1
ATOM 1958 C C . ILE A 1 237 ? -0.753 6.012 -22.589 1.00 87.69 237 ILE A C 1
ATOM 1960 O O . ILE A 1 237 ? -0.360 5.213 -23.429 1.00 87.69 237 ILE A O 1
ATOM 1964 N N . ASN A 1 238 ? -0.433 7.304 -22.659 1.00 88.06 238 ASN A N 1
ATOM 1965 C CA . ASN A 1 238 ? 0.372 7.904 -23.729 1.00 88.06 238 ASN A CA 1
ATOM 1966 C C . ASN A 1 238 ? 1.889 7.859 -23.457 1.00 88.06 238 ASN A C 1
ATOM 1968 O O . ASN A 1 238 ? 2.679 8.351 -24.268 1.00 88.06 238 ASN A O 1
ATOM 1972 N N . ARG A 1 239 ? 2.315 7.293 -22.325 1.00 91.06 239 ARG A N 1
ATOM 1973 C CA . ARG A 1 239 ? 3.725 7.102 -21.976 1.00 91.06 239 ARG A CA 1
ATOM 1974 C C . ARG A 1 239 ? 4.168 5.703 -22.390 1.00 91.06 239 ARG A C 1
ATOM 1976 O O . ARG A 1 239 ? 3.430 4.752 -22.225 1.00 91.06 239 ARG A O 1
ATOM 1983 N N . ALA A 1 240 ? 5.374 5.574 -22.934 1.00 93.31 240 ALA A N 1
ATOM 1984 C CA . ALA A 1 240 ? 5.906 4.276 -23.353 1.00 93.31 240 ALA A CA 1
ATOM 1985 C C . ALA A 1 240 ? 6.414 3.443 -22.166 1.00 93.31 240 ALA A C 1
ATOM 1987 O O . ALA A 1 240 ? 6.952 4.008 -21.215 1.00 93.31 240 ALA A O 1
ATOM 1988 N N . THR A 1 241 ? 6.365 2.120 -22.277 1.00 96.25 241 THR A N 1
ATOM 1989 C CA . THR A 1 241 ? 7.015 1.202 -21.333 1.00 96.25 241 THR A CA 1
ATOM 1990 C C . THR A 1 241 ? 8.515 1.132 -21.593 1.00 96.25 241 THR A C 1
ATOM 1992 O O . THR A 1 241 ? 8.936 1.021 -22.751 1.00 96.25 241 THR A O 1
ATOM 1995 N N . TYR A 1 242 ? 9.320 1.142 -20.531 1.00 96.19 242 TYR A N 1
ATOM 1996 C CA . TYR A 1 242 ? 10.775 0.968 -20.597 1.00 96.19 242 TYR A CA 1
ATOM 1997 C C . TYR A 1 242 ? 11.183 -0.311 -19.873 1.00 96.19 242 TYR A C 1
ATOM 1999 O O . TYR A 1 242 ? 10.689 -0.590 -18.785 1.00 96.19 242 TYR A O 1
ATOM 2007 N N . ILE A 1 243 ? 12.091 -1.081 -20.473 1.00 95.94 243 ILE A N 1
ATOM 2008 C CA . ILE A 1 243 ? 12.567 -2.350 -19.916 1.00 95.94 243 ILE A CA 1
ATOM 2009 C C . ILE A 1 243 ? 14.076 -2.282 -19.727 1.00 95.94 243 ILE A C 1
ATOM 2011 O O . ILE A 1 243 ? 14.809 -1.873 -20.634 1.00 95.94 243 ILE A O 1
ATOM 2015 N N . PHE A 1 244 ? 14.528 -2.720 -18.560 1.00 95.69 244 PHE A N 1
ATOM 2016 C CA . PHE A 1 244 ? 15.922 -2.739 -18.140 1.00 95.69 244 PHE A CA 1
ATOM 2017 C C . PHE A 1 244 ? 16.307 -4.150 -17.721 1.00 95.69 244 PHE A C 1
ATOM 2019 O O . PHE A 1 244 ? 15.511 -4.853 -17.100 1.00 95.69 244 PHE A O 1
ATOM 2026 N N . GLN A 1 245 ? 17.519 -4.567 -18.069 1.00 94.56 245 GLN A N 1
ATOM 2027 C CA . GLN A 1 245 ? 18.043 -5.874 -17.691 1.00 94.56 245 GLN A CA 1
ATOM 2028 C C . GLN A 1 245 ? 19.013 -5.740 -16.516 1.00 94.56 245 GLN A C 1
ATOM 2030 O O . GLN A 1 245 ? 19.936 -4.927 -16.543 1.00 94.56 245 GLN A O 1
ATOM 2035 N N . THR A 1 246 ? 18.826 -6.584 -15.508 1.00 94.88 246 THR A N 1
ATOM 2036 C CA . THR A 1 246 ? 19.639 -6.652 -14.293 1.00 94.88 246 THR A CA 1
ATOM 2037 C C . THR A 1 246 ? 19.906 -8.115 -13.900 1.00 94.88 246 THR A C 1
ATOM 2039 O O . THR A 1 246 ? 19.576 -9.055 -14.632 1.00 94.88 246 THR A O 1
ATOM 2042 N N . SER A 1 247 ? 20.563 -8.310 -12.763 1.00 93.69 247 SER A N 1
ATOM 2043 C CA . SER A 1 24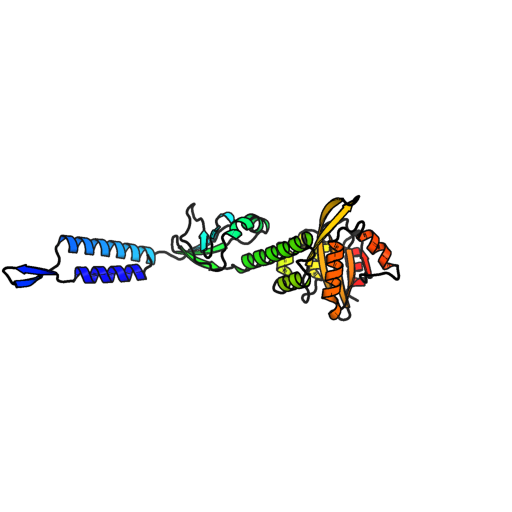7 ? 20.836 -9.600 -12.134 1.00 93.69 247 SER A CA 1
ATOM 2044 C C . SER A 1 247 ? 20.363 -9.569 -10.685 1.00 93.69 247 SER A C 1
ATOM 2046 O O . SER A 1 247 ? 20.211 -8.489 -10.123 1.00 93.69 247 SER A O 1
ATOM 2048 N N . ASP A 1 248 ? 20.188 -10.731 -10.053 1.00 93.12 248 ASP A N 1
ATOM 2049 C CA . ASP A 1 248 ? 19.836 -10.785 -8.625 1.00 93.12 248 ASP A CA 1
ATOM 2050 C C . ASP A 1 248 ? 20.845 -10.002 -7.758 1.00 93.12 248 ASP A C 1
ATOM 2052 O O . ASP A 1 248 ? 20.451 -9.262 -6.862 1.00 93.12 248 ASP A O 1
ATOM 2056 N N . ASN A 1 249 ? 22.142 -10.091 -8.083 1.00 93.94 249 ASN A N 1
ATOM 2057 C CA . ASN A 1 249 ? 23.215 -9.437 -7.326 1.00 93.94 249 ASN A CA 1
ATOM 2058 C C . ASN A 1 249 ? 23.233 -7.911 -7.486 1.00 93.94 249 ASN A C 1
ATOM 2060 O O . ASN A 1 249 ? 23.632 -7.210 -6.563 1.00 93.94 249 ASN A O 1
ATOM 2064 N N . SER A 1 250 ? 22.833 -7.399 -8.652 1.00 93.88 250 SER A N 1
ATOM 2065 C CA . SER A 1 250 ? 22.824 -5.959 -8.944 1.00 93.88 250 SER A CA 1
ATOM 2066 C C . SER A 1 250 ? 21.437 -5.329 -8.830 1.00 93.88 250 SER A C 1
ATOM 2068 O O . SER A 1 250 ? 21.299 -4.136 -9.079 1.00 93.88 250 SER A O 1
ATOM 2070 N N . TYR A 1 251 ? 20.412 -6.105 -8.457 1.00 94.88 251 TYR A N 1
ATOM 2071 C CA . TYR A 1 251 ? 19.019 -5.665 -8.475 1.00 94.88 251 TYR A CA 1
ATOM 2072 C C . TYR A 1 251 ? 18.806 -4.400 -7.643 1.00 94.88 251 TYR A C 1
ATOM 2074 O O . TYR A 1 251 ? 18.320 -3.406 -8.166 1.00 94.88 251 TYR A O 1
ATOM 2082 N N . THR A 1 252 ? 19.200 -4.407 -6.367 1.00 94.62 252 THR A N 1
ATOM 2083 C CA . THR A 1 252 ? 18.968 -3.269 -5.463 1.00 94.62 252 THR A CA 1
ATOM 2084 C C . THR A 1 252 ? 19.659 -1.998 -5.955 1.00 94.62 252 THR A C 1
ATOM 2086 O O . THR A 1 252 ? 19.042 -0.936 -5.963 1.00 94.62 252 THR A O 1
ATOM 2089 N N . GLU A 1 253 ? 20.907 -2.104 -6.417 1.00 94.12 253 GLU A N 1
ATOM 2090 C CA . GLU A 1 253 ? 21.659 -0.971 -6.966 1.00 94.12 253 GLU A CA 1
ATOM 2091 C C . GLU A 1 253 ? 21.027 -0.456 -8.268 1.00 94.12 253 GLU A C 1
ATOM 2093 O O . GLU A 1 253 ? 20.839 0.745 -8.445 1.00 94.12 253 GLU A O 1
ATOM 2098 N N . ASP A 1 254 ? 20.642 -1.355 -9.174 1.00 94.81 254 ASP A N 1
ATOM 2099 C CA . ASP A 1 254 ? 20.018 -0.990 -10.445 1.00 94.81 254 ASP A CA 1
ATOM 2100 C C . ASP A 1 254 ? 18.638 -0.345 -10.231 1.00 94.81 254 ASP A C 1
ATOM 2102 O O . ASP A 1 254 ? 18.308 0.635 -10.904 1.00 94.81 254 ASP A O 1
ATOM 2106 N N . VAL A 1 255 ? 17.856 -0.831 -9.261 1.00 95.31 255 VAL A N 1
ATOM 2107 C CA . VAL A 1 255 ? 16.595 -0.201 -8.852 1.00 95.31 255 VAL A CA 1
ATOM 2108 C C . VAL A 1 255 ? 16.854 1.165 -8.219 1.00 95.31 255 VAL A C 1
ATOM 2110 O O . VAL A 1 255 ? 16.146 2.095 -8.587 1.00 95.31 255 VAL A O 1
ATOM 2113 N N . GLN A 1 256 ? 17.845 1.324 -7.330 1.00 93.56 256 GLN A N 1
ATOM 2114 C CA . GLN A 1 256 ? 18.196 2.632 -6.751 1.00 93.56 256 GLN A CA 1
ATOM 2115 C C . GLN A 1 256 ? 18.477 3.640 -7.866 1.00 93.56 256 GLN A C 1
ATOM 2117 O O . GLN A 1 256 ? 17.810 4.664 -7.946 1.00 93.56 256 GLN A O 1
ATOM 2122 N N . ARG A 1 257 ? 19.378 3.303 -8.798 1.00 92.69 257 ARG A N 1
ATOM 2123 C CA . ARG A 1 257 ? 19.746 4.192 -9.911 1.00 92.69 257 ARG A CA 1
ATOM 2124 C C . ARG A 1 257 ? 18.542 4.563 -10.777 1.00 92.69 257 ARG A C 1
ATOM 2126 O O . ARG A 1 257 ? 18.417 5.712 -11.195 1.00 92.69 257 ARG A O 1
ATOM 2133 N N . LEU A 1 258 ? 17.655 3.606 -11.064 1.00 93.94 258 LEU A N 1
ATOM 2134 C CA . LEU A 1 258 ? 16.423 3.871 -11.814 1.00 93.94 258 LEU A CA 1
ATOM 2135 C C . LEU A 1 258 ? 15.449 4.749 -11.029 1.00 93.94 258 LEU A C 1
ATOM 2137 O O . LEU A 1 258 ? 14.867 5.666 -11.603 1.00 93.94 258 LEU A O 1
ATOM 2141 N N . PHE A 1 259 ? 15.276 4.478 -9.740 1.00 92.25 259 PHE A N 1
ATOM 2142 C CA . PHE A 1 259 ? 14.407 5.242 -8.858 1.00 92.25 259 PHE A CA 1
ATOM 2143 C C . PHE A 1 259 ? 14.884 6.695 -8.763 1.00 92.25 259 PHE A C 1
ATOM 2145 O O . PHE A 1 259 ? 14.098 7.599 -9.036 1.00 92.25 259 PHE A O 1
ATOM 2152 N N . ASP A 1 260 ? 16.182 6.909 -8.521 1.00 90.38 260 ASP A N 1
ATOM 2153 C CA . ASP A 1 260 ? 16.832 8.224 -8.509 1.00 90.38 260 ASP A CA 1
ATOM 2154 C C . ASP A 1 260 ? 16.614 8.953 -9.835 1.00 90.38 260 ASP A C 1
ATOM 2156 O O . ASP A 1 260 ? 16.208 10.112 -9.869 1.00 90.38 260 ASP A O 1
ATOM 2160 N N . PHE A 1 261 ? 16.829 8.264 -10.958 1.00 91.31 261 PHE A N 1
ATOM 2161 C CA . PHE A 1 261 ? 16.663 8.850 -12.282 1.00 91.31 261 PHE A CA 1
ATOM 2162 C C . PHE A 1 261 ? 15.216 9.278 -12.555 1.00 91.31 261 PHE A C 1
ATOM 2164 O O . PHE A 1 261 ? 14.982 10.393 -13.028 1.00 91.31 261 PHE A O 1
ATOM 2171 N N . ILE A 1 262 ? 14.236 8.426 -12.240 1.00 91.44 262 ILE A N 1
ATOM 2172 C CA . ILE A 1 262 ? 12.806 8.719 -12.422 1.00 91.44 262 ILE A CA 1
ATOM 2173 C C . ILE A 1 262 ? 12.383 9.886 -11.526 1.00 91.44 262 ILE A C 1
ATOM 2175 O O . ILE A 1 262 ? 11.661 10.780 -11.983 1.00 91.44 262 ILE A O 1
ATOM 2179 N N . ALA A 1 263 ? 12.886 9.909 -10.294 1.00 88.06 263 ALA A N 1
ATOM 2180 C CA . ALA A 1 263 ? 12.598 10.927 -9.298 1.00 88.06 263 ALA A CA 1
ATOM 2181 C C . ALA A 1 263 ? 13.353 12.247 -9.511 1.00 88.06 263 ALA A C 1
ATOM 2183 O O . ALA A 1 263 ? 12.941 13.276 -8.989 1.00 88.06 263 ALA A O 1
ATOM 2184 N N . SER A 1 264 ? 14.439 12.247 -10.282 1.00 87.19 264 SER A N 1
ATOM 2185 C CA . SER A 1 264 ? 15.322 13.410 -10.409 1.00 87.19 264 SER A CA 1
ATOM 2186 C C . SER A 1 264 ? 14.659 14.624 -11.067 1.00 87.19 264 SER A C 1
ATOM 2188 O O . SER A 1 264 ? 13.696 14.516 -11.828 1.00 87.19 264 SER A O 1
ATOM 2190 N N . GLY A 1 265 ? 15.253 15.801 -10.877 1.00 83.19 265 GLY A N 1
ATOM 2191 C CA . GLY A 1 265 ? 14.954 17.004 -11.656 1.00 83.19 265 GLY A CA 1
ATOM 2192 C C . GLY A 1 265 ? 15.561 16.989 -13.066 1.00 83.19 265 GLY A C 1
ATOM 2193 O O . GLY A 1 265 ? 16.016 18.018 -13.554 1.00 83.19 265 GLY A O 1
ATOM 2194 N N . GLU A 1 266 ? 15.649 15.837 -13.731 1.00 85.62 266 GLU A N 1
ATOM 2195 C CA . GLU A 1 266 ? 16.241 15.763 -15.064 1.00 85.62 266 GLU A CA 1
ATOM 2196 C C . GLU A 1 266 ? 15.209 16.036 -16.172 1.00 85.62 266 GLU A C 1
ATOM 2198 O O . GLU A 1 266 ? 14.160 15.395 -16.271 1.00 85.62 266 GLU A O 1
ATOM 2203 N N . ASN A 1 267 ? 15.523 16.970 -17.072 1.00 84.81 267 ASN A N 1
ATOM 2204 C CA . ASN A 1 267 ? 14.687 17.257 -18.236 1.00 84.81 267 ASN A CA 1
ATOM 2205 C C . ASN A 1 267 ? 14.728 16.105 -19.259 1.00 84.81 267 ASN A C 1
ATOM 2207 O O . ASN A 1 267 ? 15.788 15.566 -19.588 1.00 84.81 267 ASN A O 1
ATOM 2211 N N . SER A 1 268 ? 13.580 15.794 -19.872 1.00 84.44 268 SER A N 1
ATOM 2212 C CA . SER A 1 268 ? 13.485 14.881 -21.026 1.00 84.44 268 SER A CA 1
ATOM 2213 C C . SER A 1 268 ? 14.012 13.445 -20.797 1.00 84.44 268 SER A C 1
ATOM 2215 O O . SER A 1 268 ? 14.456 12.798 -21.749 1.00 84.44 268 SER A O 1
ATOM 2217 N N . LYS A 1 269 ? 13.910 12.905 -19.573 1.00 89.19 269 LYS A N 1
ATOM 2218 C CA . LYS A 1 269 ? 14.348 11.544 -19.170 1.00 89.19 269 LYS A CA 1
ATOM 2219 C C . LYS A 1 269 ? 14.049 10.453 -20.201 1.00 89.19 269 LYS A C 1
ATOM 2221 O O . LYS A 1 269 ? 14.943 9.791 -20.727 1.00 89.19 269 LYS A O 1
ATOM 2226 N N . ARG A 1 270 ? 12.773 10.317 -20.570 1.00 88.19 270 ARG A N 1
ATOM 2227 C CA . ARG A 1 270 ? 12.290 9.315 -21.535 1.00 88.19 270 ARG A CA 1
ATOM 2228 C C . ARG A 1 270 ? 12.915 9.468 -22.927 1.00 88.19 270 ARG A C 1
ATOM 2230 O O . ARG A 1 270 ? 13.160 8.468 -23.607 1.00 88.19 270 ARG A O 1
ATOM 2237 N N . ARG A 1 271 ? 13.197 10.701 -23.362 1.00 87.38 271 ARG A N 1
ATOM 2238 C CA . ARG A 1 271 ? 13.894 10.978 -24.629 1.00 87.38 271 ARG A CA 1
ATOM 2239 C C . ARG A 1 271 ? 15.365 10.568 -24.538 1.00 87.38 271 ARG A C 1
ATOM 2241 O O . ARG A 1 271 ? 15.847 9.937 -25.472 1.00 87.38 271 ARG A O 1
ATOM 2248 N N . LYS A 1 272 ? 16.046 10.859 -23.425 1.00 86.00 272 LYS A N 1
ATOM 2249 C CA . LYS A 1 272 ? 17.441 10.442 -23.194 1.00 86.00 272 LYS A CA 1
ATOM 2250 C C . LYS A 1 272 ? 17.585 8.921 -23.222 1.00 86.00 272 LYS A C 1
ATOM 2252 O O . LYS A 1 272 ? 18.378 8.411 -24.007 1.00 86.00 272 LYS A O 1
ATOM 2257 N N . LEU A 1 273 ? 16.718 8.202 -22.504 1.00 87.94 273 LEU A N 1
ATOM 2258 C CA . LEU A 1 273 ? 16.679 6.734 -22.544 1.00 87.94 273 LEU A CA 1
ATOM 2259 C C . LEU A 1 273 ? 16.430 6.179 -23.954 1.00 87.94 273 LEU A C 1
ATOM 2261 O O . LEU A 1 273 ? 16.986 5.158 -24.344 1.00 87.94 273 LEU A O 1
ATOM 2265 N N . ARG A 1 274 ? 15.599 6.855 -24.758 1.00 86.19 274 ARG A N 1
ATOM 2266 C CA . ARG A 1 274 ? 15.342 6.433 -26.143 1.00 86.19 274 ARG A CA 1
ATOM 2267 C C . ARG A 1 274 ? 16.591 6.481 -27.013 1.00 86.19 274 ARG A C 1
ATOM 2269 O O . ARG A 1 274 ? 16.742 5.620 -27.878 1.00 86.19 274 ARG A O 1
ATOM 2276 N N . TYR A 1 275 ? 17.457 7.466 -26.805 1.00 82.62 275 TYR A N 1
ATOM 2277 C CA . TYR A 1 275 ? 18.717 7.549 -27.535 1.00 82.62 275 TYR A CA 1
ATOM 2278 C C . TYR A 1 275 ? 19.766 6.585 -26.973 1.00 82.62 275 TYR A C 1
ATOM 2280 O O . TYR A 1 275 ? 20.473 5.967 -27.766 1.00 82.62 275 TYR A O 1
ATOM 2288 N N . SER A 1 276 ? 19.797 6.378 -25.650 1.00 81.12 276 SER A N 1
ATOM 2289 C CA . SER A 1 276 ? 20.830 5.568 -24.990 1.00 81.12 276 SER A CA 1
ATOM 2290 C C . SER A 1 276 ? 20.789 4.075 -25.341 1.00 81.12 276 SER A C 1
ATOM 2292 O O . SER A 1 276 ? 21.799 3.388 -25.271 1.00 81.12 276 SER A O 1
ATOM 2294 N N . ILE A 1 277 ? 19.632 3.541 -25.749 1.00 80.69 277 ILE A N 1
ATOM 2295 C CA . ILE A 1 277 ? 19.493 2.114 -26.114 1.00 80.69 277 ILE A CA 1
ATOM 2296 C C . ILE A 1 277 ? 20.334 1.739 -27.337 1.00 80.69 277 ILE A C 1
ATOM 2298 O O . ILE A 1 277 ? 20.747 0.591 -27.479 1.00 80.69 277 ILE A O 1
ATOM 2302 N N . LYS A 1 278 ? 20.556 2.690 -28.249 1.00 73.81 278 LYS A N 1
ATOM 2303 C CA . LYS A 1 278 ? 21.287 2.452 -29.502 1.00 73.81 278 LYS A CA 1
ATOM 2304 C C . LYS A 1 278 ? 22.763 2.834 -29.414 1.00 73.81 278 LYS A C 1
ATOM 2306 O O . LYS A 1 278 ? 23.487 2.644 -30.387 1.00 73.81 278 LYS A O 1
ATOM 2311 N N . THR A 1 279 ? 23.194 3.394 -28.290 1.00 72.75 279 THR A N 1
ATOM 2312 C CA . THR A 1 279 ? 24.568 3.845 -28.069 1.00 72.75 279 THR A CA 1
ATOM 2313 C C . THR A 1 279 ? 25.315 2.862 -27.177 1.00 72.75 279 THR A C 1
ATOM 2315 O O . THR A 1 279 ? 24.715 2.108 -26.415 1.00 72.75 279 THR A O 1
ATOM 2318 N N . THR A 1 280 ? 26.645 2.884 -27.245 1.00 69.56 280 THR A N 1
ATOM 2319 C CA . THR A 1 280 ? 27.512 2.180 -26.284 1.00 69.56 280 THR A CA 1
ATOM 2320 C C . THR A 1 280 ? 27.295 2.681 -24.852 1.00 69.56 280 THR A C 1
ATOM 2322 O O . THR A 1 280 ? 27.430 1.921 -23.897 1.00 69.56 280 THR A O 1
ATOM 2325 N N . GLU A 1 281 ? 26.887 3.942 -24.702 1.00 71.44 281 GLU A N 1
ATOM 2326 C CA . GLU A 1 281 ? 26.468 4.540 -23.437 1.00 71.44 281 GLU A CA 1
ATOM 2327 C C . GLU A 1 281 ? 25.014 4.162 -23.112 1.00 71.44 281 GLU A C 1
ATOM 2329 O O . GLU A 1 281 ? 24.076 4.886 -23.442 1.00 71.44 281 GLU A O 1
ATOM 2334 N N . ASN A 1 282 ? 24.819 3.003 -22.475 1.00 79.62 282 ASN A N 1
ATOM 2335 C CA . ASN A 1 282 ? 23.524 2.540 -21.963 1.00 79.62 282 ASN A CA 1
ATOM 2336 C C . ASN A 1 282 ? 23.576 2.391 -20.427 1.00 79.62 282 ASN A C 1
ATOM 2338 O O . ASN A 1 282 ? 23.660 1.270 -19.916 1.00 79.62 282 ASN A O 1
ATOM 2342 N N . PRO A 1 283 ? 23.548 3.507 -19.670 1.00 77.31 283 PRO A N 1
ATOM 2343 C CA . PRO A 1 283 ? 23.868 3.516 -18.237 1.00 77.31 283 PRO A CA 1
ATOM 2344 C C . PRO A 1 283 ? 22.923 2.656 -17.384 1.00 77.31 283 PRO A C 1
ATOM 2346 O O . PRO A 1 283 ? 23.324 2.131 -16.343 1.00 77.31 283 PRO A O 1
ATOM 2349 N N . PHE A 1 284 ? 21.688 2.462 -17.851 1.00 84.00 284 PHE A N 1
ATOM 2350 C CA . PHE A 1 284 ? 20.653 1.680 -17.171 1.00 84.00 284 PHE A CA 1
ATOM 2351 C C . PHE A 1 284 ? 20.447 0.285 -17.767 1.00 84.00 284 PHE A C 1
ATOM 2353 O O . PHE A 1 284 ? 19.496 -0.393 -17.390 1.00 84.00 284 PHE A O 1
ATOM 2360 N N . LYS A 1 285 ? 21.291 -0.148 -18.719 1.00 85.69 285 LYS A N 1
ATOM 2361 C CA . LYS A 1 285 ? 21.138 -1.441 -19.415 1.00 85.69 285 LYS A CA 1
ATOM 2362 C C . LYS A 1 285 ? 19.715 -1.620 -19.973 1.00 85.69 285 LYS A C 1
ATOM 2364 O O . LYS A 1 285 ? 19.104 -2.682 -19.853 1.00 85.69 285 LYS A O 1
ATOM 2369 N N . SER A 1 286 ? 19.154 -0.554 -20.548 1.00 86.75 286 SER A N 1
ATOM 2370 C CA . SER A 1 286 ? 17.828 -0.601 -21.158 1.00 86.75 286 SER A CA 1
ATOM 2371 C C . SER A 1 286 ? 17.862 -1.473 -22.409 1.00 86.75 286 SER A C 1
ATOM 2373 O O . SER A 1 286 ? 18.734 -1.309 -23.260 1.00 86.75 286 SER A O 1
ATOM 2375 N N . ILE A 1 287 ? 16.919 -2.405 -22.515 1.00 88.31 287 ILE A N 1
ATOM 2376 C CA . ILE A 1 287 ? 16.867 -3.394 -23.600 1.00 88.31 287 ILE A CA 1
ATOM 2377 C C . ILE A 1 287 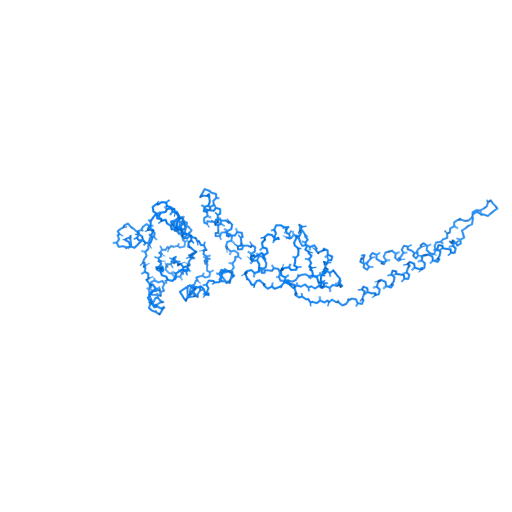? 15.693 -3.175 -24.552 1.00 88.31 287 ILE A C 1
ATOM 2379 O O . ILE A 1 287 ? 15.619 -3.811 -25.602 1.00 88.31 287 ILE A O 1
ATOM 2383 N N . GLY A 1 288 ? 14.754 -2.295 -24.202 1.00 88.75 288 GLY A N 1
ATOM 2384 C CA . GLY A 1 288 ? 13.575 -2.080 -25.024 1.00 88.75 288 GLY A CA 1
ATOM 2385 C C . GLY A 1 288 ? 12.698 -0.926 -24.571 1.00 88.75 288 GLY A C 1
ATOM 2386 O O . GLY A 1 288 ? 12.599 -0.612 -23.385 1.00 88.75 288 GLY A O 1
ATOM 2387 N N . ILE A 1 289 ? 12.034 -0.328 -25.561 1.00 93.31 289 ILE A N 1
ATOM 2388 C CA . ILE A 1 289 ? 10.960 0.650 -25.384 1.00 93.31 289 ILE A CA 1
ATOM 2389 C C . ILE A 1 289 ? 9.768 0.171 -26.187 1.00 93.31 289 ILE A C 1
ATOM 2391 O O . ILE A 1 289 ? 9.903 -0.151 -27.371 1.00 93.31 289 ILE A O 1
ATOM 2395 N N . ILE A 1 290 ? 8.594 0.183 -25.569 1.00 93.88 290 ILE A N 1
ATOM 2396 C CA . ILE A 1 290 ? 7.362 -0.246 -26.217 1.00 93.88 290 ILE A CA 1
ATOM 2397 C C . ILE A 1 290 ? 6.342 0.886 -26.149 1.00 93.88 290 ILE A C 1
ATOM 2399 O O . ILE A 1 290 ? 5.955 1.334 -25.078 1.00 93.88 290 ILE A O 1
ATOM 2403 N N . GLN A 1 291 ? 5.921 1.371 -27.316 1.00 93.06 291 GLN A N 1
ATOM 2404 C CA . GLN A 1 291 ? 4.838 2.349 -27.421 1.00 93.06 291 GLN A CA 1
ATOM 2405 C C . GLN A 1 291 ? 3.482 1.658 -27.236 1.00 93.06 291 GLN A C 1
ATOM 2407 O O . GLN A 1 291 ? 3.283 0.540 -27.722 1.00 93.06 291 GLN A O 1
ATOM 2412 N N . HIS A 1 292 ? 2.541 2.347 -26.595 1.00 90.88 292 HIS A N 1
ATOM 2413 C CA . HIS A 1 292 ? 1.164 1.890 -26.414 1.00 90.88 292 HIS A CA 1
ATOM 2414 C C . HIS A 1 292 ? 0.346 2.142 -27.681 1.00 90.88 292 HIS A C 1
ATOM 2416 O O . HIS A 1 292 ? -0.326 3.159 -27.813 1.00 90.88 292 HIS A O 1
ATOM 2422 N N . SER A 1 293 ? 0.452 1.233 -28.651 1.00 85.62 293 SER A N 1
ATOM 2423 C CA . SER A 1 293 ? -0.343 1.287 -29.885 1.00 85.62 293 SER A CA 1
ATOM 2424 C C . SER A 1 293 ? -1.595 0.415 -29.800 1.00 85.62 293 SER A C 1
ATOM 2426 O O . SER A 1 293 ? -2.696 0.868 -30.080 1.00 85.62 293 SER A O 1
ATOM 2428 N N . ASN A 1 294 ? -1.422 -0.849 -29.419 1.00 92.25 294 ASN A N 1
ATOM 2429 C CA . ASN A 1 294 ? -2.488 -1.808 -29.159 1.00 92.25 294 ASN A CA 1
ATOM 2430 C C . ASN A 1 294 ? -1.991 -2.810 -28.111 1.00 92.25 294 ASN A C 1
ATOM 2432 O O . ASN A 1 294 ? -0.787 -3.077 -28.026 1.00 92.25 294 ASN A O 1
ATOM 2436 N N . ILE A 1 295 ? -2.911 -3.343 -27.310 1.00 94.31 295 ILE A N 1
ATOM 2437 C CA . ILE A 1 295 ? -2.559 -4.171 -26.156 1.00 94.31 295 ILE A CA 1
ATOM 2438 C C . ILE A 1 295 ? -1.916 -5.502 -26.563 1.00 94.31 295 ILE A C 1
ATOM 2440 O O . ILE A 1 295 ? -0.927 -5.899 -25.955 1.00 94.31 295 ILE A O 1
ATOM 2444 N N . ASP A 1 296 ? -2.400 -6.166 -27.613 1.00 95.81 296 ASP A N 1
ATOM 2445 C CA . ASP A 1 296 ? -1.905 -7.495 -28.000 1.00 95.81 296 ASP A CA 1
ATOM 2446 C C . ASP A 1 296 ? -0.480 -7.444 -28.552 1.00 95.81 296 ASP A C 1
ATOM 2448 O O . ASP A 1 296 ? 0.397 -8.193 -28.119 1.00 95.81 296 ASP A O 1
ATOM 2452 N N . GLY A 1 297 ? -0.206 -6.497 -29.447 1.00 95.62 297 GLY A N 1
ATOM 2453 C CA . GLY A 1 297 ? 1.127 -6.251 -29.983 1.00 95.62 297 GLY A CA 1
ATOM 2454 C C . GLY A 1 297 ? 2.097 -5.755 -28.914 1.00 95.62 297 GLY A C 1
ATOM 2455 O O . GLY A 1 297 ? 3.276 -6.111 -28.939 1.00 95.62 297 GLY A O 1
ATOM 2456 N N . TRP A 1 298 ? 1.617 -4.979 -27.939 1.00 96.25 298 TRP A N 1
ATOM 2457 C CA . TRP A 1 298 ? 2.419 -4.601 -26.779 1.00 96.25 298 TRP A CA 1
ATOM 2458 C C . TRP A 1 298 ? 2.749 -5.818 -25.898 1.00 96.25 298 TRP A C 1
ATOM 2460 O O . TRP A 1 298 ? 3.923 -6.039 -25.594 1.00 96.25 298 TRP A O 1
ATOM 2470 N N . LYS A 1 299 ? 1.765 -6.676 -25.585 1.00 96.12 299 LYS A N 1
ATOM 2471 C CA . LYS A 1 299 ? 1.959 -7.919 -24.815 1.00 96.12 299 LYS A CA 1
ATOM 2472 C C . LYS A 1 299 ? 2.953 -8.845 -25.508 1.00 96.12 299 LYS A C 1
ATOM 2474 O O . LYS A 1 299 ? 3.863 -9.357 -24.862 1.00 96.12 299 LYS A O 1
ATOM 2479 N N . MET A 1 300 ? 2.821 -9.030 -26.822 1.00 94.94 300 MET A N 1
ATOM 2480 C CA . MET A 1 300 ? 3.768 -9.815 -27.617 1.00 94.94 300 MET A CA 1
ATOM 2481 C C . MET A 1 300 ? 5.195 -9.277 -27.496 1.00 94.94 300 MET A C 1
ATOM 2483 O O . MET A 1 300 ? 6.124 -10.056 -27.283 1.00 94.94 300 MET A O 1
ATOM 2487 N N . LYS A 1 301 ? 5.379 -7.953 -27.581 1.00 95.38 301 LYS A N 1
ATOM 2488 C CA . LYS A 1 301 ? 6.699 -7.325 -27.438 1.00 95.38 301 LYS A CA 1
ATOM 2489 C C . LYS A 1 301 ? 7.275 -7.516 -26.036 1.00 95.38 301 LYS A C 1
ATOM 2491 O O . LYS A 1 301 ? 8.433 -7.913 -25.941 1.00 95.38 301 LYS A O 1
ATOM 2496 N N . ILE A 1 302 ? 6.483 -7.321 -24.976 1.00 95.06 302 ILE A N 1
ATOM 2497 C CA . ILE A 1 302 ? 6.911 -7.595 -23.593 1.00 95.06 302 ILE A CA 1
ATOM 2498 C C . ILE A 1 302 ? 7.391 -9.042 -23.479 1.00 95.06 302 ILE A C 1
ATOM 2500 O O . ILE A 1 302 ? 8.549 -9.272 -23.139 1.00 95.06 302 ILE A O 1
ATOM 2504 N N . LYS A 1 303 ? 6.544 -10.014 -23.847 1.00 93.88 303 LYS A N 1
ATOM 2505 C CA . LYS A 1 303 ? 6.885 -11.443 -23.777 1.00 93.88 303 LYS A CA 1
ATOM 2506 C C . LYS A 1 303 ? 8.157 -11.763 -24.563 1.00 93.88 303 LYS A C 1
ATOM 2508 O O . LYS A 1 303 ? 9.031 -12.453 -24.053 1.00 93.88 303 LYS A O 1
ATOM 2513 N N . SER A 1 304 ? 8.307 -11.193 -25.760 1.00 92.38 304 SER A N 1
ATOM 2514 C CA . SER A 1 304 ? 9.500 -11.397 -26.589 1.00 92.38 304 SER A CA 1
ATOM 2515 C C . SER A 1 304 ? 10.792 -10.868 -25.960 1.00 92.38 304 SER A C 1
ATOM 2517 O O . SER A 1 304 ? 11.862 -11.343 -26.320 1.00 92.38 304 SER A O 1
ATOM 2519 N N . LEU A 1 305 ? 10.718 -9.895 -25.045 1.00 90.94 305 LEU A N 1
ATOM 2520 C CA . LEU A 1 305 ? 11.888 -9.304 -24.394 1.00 90.94 305 LEU A CA 1
ATOM 2521 C C . LEU A 1 305 ? 12.214 -9.970 -23.055 1.00 90.94 305 LEU A C 1
ATOM 2523 O O . LEU A 1 305 ? 13.394 -10.154 -22.766 1.00 90.94 305 LEU A O 1
ATOM 2527 N N . VAL A 1 306 ? 11.199 -10.342 -22.265 1.00 89.62 306 VAL A N 1
ATOM 2528 C CA . VAL A 1 306 ? 11.388 -10.772 -20.863 1.00 89.62 306 VAL A CA 1
ATOM 2529 C C . VAL A 1 306 ? 11.083 -12.249 -20.591 1.00 89.62 306 VAL A C 1
ATOM 2531 O O . VAL A 1 306 ? 11.386 -12.737 -19.508 1.00 89.62 306 VAL A O 1
ATOM 2534 N N . GLN A 1 307 ? 10.495 -12.978 -21.547 1.00 79.56 307 GLN A N 1
ATOM 2535 C CA . GLN A 1 307 ? 10.144 -14.406 -21.410 1.00 79.56 307 GLN A CA 1
ATOM 2536 C C . GLN A 1 307 ? 10.934 -15.312 -22.372 1.00 79.56 307 GLN A C 1
ATOM 2538 O O . GLN A 1 307 ? 10.458 -16.379 -22.754 1.00 79.56 307 GLN A O 1
ATOM 2543 N N . LYS A 1 308 ? 12.128 -14.873 -22.789 1.00 61.69 308 LYS A N 1
ATOM 2544 C CA . LYS A 1 308 ? 13.088 -15.715 -23.521 1.00 61.69 308 LYS A CA 1
ATOM 2545 C C . LYS A 1 308 ? 13.751 -16.756 -22.623 1.00 61.69 308 LYS A C 1
ATOM 2547 O O . LYS A 1 308 ? 13.838 -16.510 -21.399 1.00 61.69 308 LYS A O 1
#

pLDDT: mean 88.12, std 7.67, range [59.12, 98.12]

Secondary structure (DSSP, 8-state):
--HHHHHHHHHHHHHHHH-EEEEEETTEEEEEEPPHHHHHHHHHHHHHHHHHHHHHHT--EEEEEE-GGGEEEETTEEEEEETTEEPPPEE-TT--GGGGGGHHHHHHTTPPPEEEEEETTEEEEEE-THHHHHHHHHHHHHHHHHHHHH-TTT--HHHHHHHHHTS-HHHHHHHTTHHHH-HHHHHHHHH--TTS--EEEEEEEEETTEEEEEEEEEEEEEE-SS-EEEEEEESSTTSPEEEEEE-TTTHHHHHHHHHHHHHS--TTHHHHHHHHTTSS--TT-EEEEE--S-HHHHHHHHHHHH--

Radius of gyration: 32.41 Å; chains: 1; bounding box: 61×44×111 Å

Foldseek 3Di:
DDLVVLVVVLVVLVCVLPAFDFDDDPNDTDGHHDDPVSNVVSVVVSVVSVVVNVLLVPFDKDKDFAALVQWAFDAQWIWGQDPNDIADTDGHNPTHNCCVVVSVLCVVLVPGTWIFIDRPRYTPDTPDCVLVVLSVLVVVLVVLQVCCLVPVVPHFVVVSQVSQVPHFQVSVCSSVVQLVLDVQSVVLSVQADRVGHKDWAWAFADDPLDGPDTWIWIWGWHDDPPWIKTWIGTSDQQDKIWIFTDHPVCVRVLVRVVRCLRSDSDHPSVVVCVVCCPDPNNVSRIPDIGGNPDSVVSVVVVCVRRVD

Sequence (308 aa):
MDISAIDKKISELTTKLNSKVPKMKKDKVKMGSIPVHLKKYYAEEIAKLEKQKTYLQSLEEVHTTIDWSNVKFENFQIRVIINGQYSEPFQLLESRSSYEFLKPYFLKSDLNPLSVSMLGNKISSISDLSELNCVLNILSIQDEINNYFNDFESTTIEKILLKLKNILNQHLFYFFKIKERSLYLNFLCEIQSNDFKIIPTTEILLSNDKVISHEETFLFTVKNPKYVYIIWESTLINRATYIFQTSDNSYTEDVQRLFDFIASGENSKRRKLRYSIKTTENPFKSIGIIQHSNIDGWKMKIKSLVQK